Protein AF-A0A452HJY2-F1 (afdb_monomer)

Organism: NCBI:txid38772

Foldseek 3Di:
DDDDDDDDDDDDDDDDDDDDDDDDDDDDDDDPDPVVVVVVCVVVVVVVVCCVVVCVVVVVCVVVVDPPPPPPPDVPDPVVVVVVVLVVVVVPDPDPDDDPQRGDDDPPQWDDDGNDTHHFDPDDDDLVVVQVVQVVVVHGFADDDDPVSVVVVCVVCVVPNDGHGQWDADPVPRAIAGPVRHGDDPVD

Solvent-accessible surface area (backbone atoms only — not comparable to full-atom values): 12675 Å² total; per-residue (Å²): 137,79,88,80,84,84,91,82,86,89,84,89,83,88,84,85,86,89,87,87,86,85,87,86,90,84,90,84,83,82,80,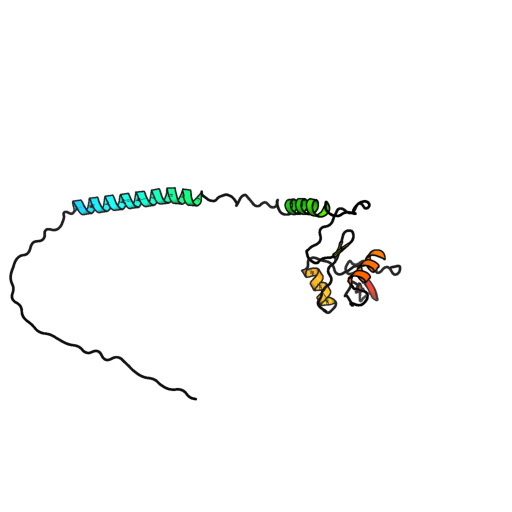81,61,78,64,60,56,52,52,49,51,48,51,53,48,51,48,52,50,50,52,50,54,50,45,47,54,51,44,50,50,63,72,68,63,74,85,78,86,75,65,82,81,49,103,69,51,68,68,59,52,50,51,54,51,43,56,61,64,52,74,72,56,92,75,90,77,90,68,95,66,72,83,72,84,55,62,90,91,36,48,73,55,88,92,45,64,45,76,79,78,91,69,93,68,56,68,73,56,48,46,50,51,25,49,76,67,78,45,75,53,52,73,80,86,46,55,69,56,46,53,51,51,39,58,79,38,67,77,69,59,90,73,85,60,24,70,45,67,46,84,90,73,75,41,61,26,31,77,87,70,46,70,66,71,88,85,101

Structure (mmCIF, N/CA/C/O backbone):
data_AF-A0A452HJY2-F1
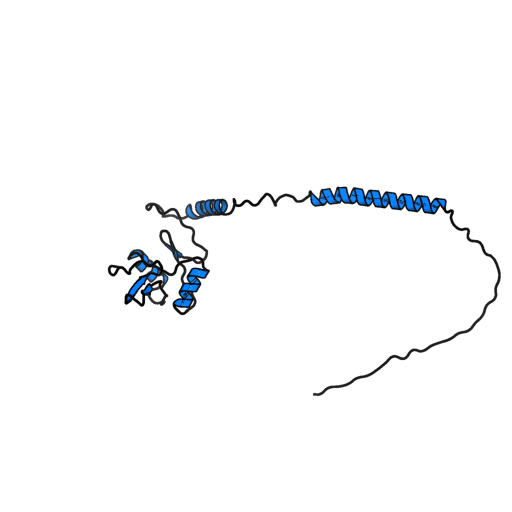#
_entry.id   AF-A0A452HJY2-F1
#
loop_
_atom_site.group_PDB
_atom_site.id
_atom_site.type_symbol
_atom_site.label_atom_id
_atom_site.label_alt_id
_atom_site.label_comp_id
_atom_site.label_asym_id
_atom_site.label_entity_id
_atom_site.label_seq_id
_atom_site.pdbx_PDB_ins_code
_atom_site.Cartn_x
_atom_site.Cartn_y
_atom_site.Cartn_z
_atom_site.occupancy
_atom_site.B_iso_or_equiv
_atom_site.auth_seq_id
_atom_site.auth_comp_id
_atom_site.auth_asym_id
_atom_site.auth_atom_id
_atom_site.pdbx_PDB_model_num
ATOM 1 N N . MET A 1 1 ? 57.611 -16.558 15.054 1.00 38.56 1 MET A N 1
ATOM 2 C CA . MET A 1 1 ? 57.981 -16.704 13.636 1.00 38.56 1 MET A CA 1
ATOM 3 C C . MET A 1 1 ? 57.602 -15.412 12.949 1.00 38.56 1 MET A C 1
ATOM 5 O O . MET A 1 1 ? 56.576 -15.343 12.288 1.00 38.56 1 MET A O 1
ATOM 9 N N . GLU A 1 2 ? 58.176 -14.295 13.386 1.00 44.00 2 GLU A N 1
ATOM 10 C CA . GLU A 1 2 ? 59.600 -13.900 13.293 1.00 44.00 2 GLU A CA 1
ATOM 11 C C . GLU A 1 2 ? 60.003 -13.599 11.843 1.00 44.00 2 GLU A C 1
ATOM 13 O O . GLU A 1 2 ? 60.050 -14.479 10.988 1.00 44.00 2 GLU A O 1
ATOM 18 N N . ASP A 1 3 ? 60.128 -12.292 11.638 1.00 52.88 3 ASP A N 1
ATOM 19 C CA . ASP A 1 3 ? 61.014 -11.514 10.780 1.00 52.88 3 ASP A CA 1
ATOM 20 C C . ASP A 1 3 ? 62.306 -12.193 10.301 1.00 52.88 3 ASP A C 1
ATOM 22 O O . ASP A 1 3 ? 62.985 -12.852 11.075 1.00 52.88 3 ASP A O 1
ATOM 26 N N . ASP A 1 4 ? 62.676 -11.921 9.042 1.00 57.28 4 ASP A N 1
ATOM 27 C CA . ASP A 1 4 ? 64.061 -11.976 8.561 1.00 57.28 4 ASP A CA 1
ATOM 28 C C . ASP A 1 4 ? 64.262 -10.979 7.390 1.00 57.28 4 ASP A C 1
ATOM 30 O O . ASP A 1 4 ? 63.663 -11.110 6.321 1.00 57.28 4 ASP A O 1
ATOM 34 N N . GLU A 1 5 ? 65.008 -9.903 7.686 1.00 55.84 5 GLU A N 1
ATOM 35 C CA . GLU A 1 5 ? 66.218 -9.396 6.996 1.00 55.84 5 GLU A CA 1
ATOM 36 C C . GLU A 1 5 ? 66.243 -9.480 5.442 1.00 55.84 5 GLU A C 1
ATOM 38 O O . GLU A 1 5 ? 66.081 -10.533 4.841 1.00 55.84 5 GLU A O 1
ATOM 43 N N . GLY A 1 6 ? 66.477 -8.422 4.659 1.00 41.53 6 GLY A N 1
ATOM 44 C CA . GLY A 1 6 ? 67.582 -7.470 4.775 1.00 41.53 6 GLY A CA 1
ATOM 45 C C . GLY A 1 6 ? 68.701 -7.788 3.755 1.00 41.53 6 GLY A C 1
ATOM 46 O O . GLY A 1 6 ? 69.150 -8.924 3.670 1.00 41.53 6 GLY A O 1
ATOM 47 N N . TYR A 1 7 ? 69.194 -6.746 3.058 1.00 46.97 7 TYR A N 1
ATOM 48 C CA . TYR A 1 7 ? 70.499 -6.640 2.346 1.00 46.97 7 TYR A CA 1
ATOM 49 C C . TYR A 1 7 ? 70.592 -7.239 0.911 1.00 46.97 7 TYR A C 1
ATOM 51 O O . TYR A 1 7 ? 69.980 -8.250 0.611 1.00 46.97 7 TYR A O 1
ATOM 59 N N . THR A 1 8 ? 71.319 -6.707 -0.092 1.00 56.16 8 THR A N 1
ATOM 60 C CA . THR A 1 8 ? 72.209 -5.530 -0.251 1.00 56.16 8 THR A CA 1
ATOM 61 C C . THR A 1 8 ? 72.519 -5.263 -1.741 1.00 56.16 8 THR A C 1
ATOM 63 O O . THR A 1 8 ? 72.779 -6.190 -2.497 1.00 56.16 8 THR A O 1
ATOM 66 N N . VAL A 1 9 ? 72.525 -3.974 -2.104 1.00 47.12 9 VAL A N 1
ATOM 67 C CA . VAL A 1 9 ? 73.508 -3.156 -2.866 1.00 47.12 9 VAL A CA 1
ATOM 68 C C . VAL A 1 9 ? 74.363 -3.744 -4.022 1.00 47.12 9 VAL A C 1
ATOM 70 O O . VAL A 1 9 ? 75.060 -4.745 -3.909 1.00 47.12 9 VAL A O 1
ATOM 73 N N . LEU A 1 10 ? 74.374 -2.951 -5.107 1.00 49.97 10 LEU A N 1
ATOM 74 C CA . LEU A 1 10 ? 75.124 -2.994 -6.374 1.00 49.97 10 LEU A CA 1
ATOM 75 C C . LEU A 1 10 ? 76.658 -3.094 -6.262 1.00 49.97 10 LEU A C 1
ATOM 77 O O . LEU A 1 10 ? 77.277 -2.434 -5.432 1.00 49.97 10 LEU A O 1
ATOM 81 N N . ASN A 1 11 ? 77.280 -3.764 -7.240 1.00 40.38 11 ASN A N 1
ATOM 82 C CA . ASN A 1 11 ? 78.697 -3.586 -7.574 1.00 40.38 11 ASN A CA 1
ATOM 83 C C . ASN A 1 11 ? 78.901 -3.454 -9.094 1.00 40.38 11 ASN A C 1
ATOM 85 O O . ASN A 1 11 ? 78.695 -4.395 -9.859 1.00 40.38 11 ASN A O 1
ATOM 89 N N . LEU A 1 12 ? 79.329 -2.261 -9.514 1.00 45.19 12 LEU A N 1
ATOM 90 C CA . LEU A 1 12 ? 79.803 -1.936 -10.858 1.00 45.19 12 LEU A CA 1
ATOM 91 C C . LEU A 1 12 ? 81.267 -2.373 -11.006 1.00 45.19 12 LEU A C 1
ATOM 93 O O . LEU A 1 12 ? 82.095 -2.067 -10.148 1.00 45.19 12 LEU A O 1
ATOM 97 N N . ARG A 1 13 ? 81.614 -3.011 -12.129 1.00 47.53 13 ARG A N 1
ATOM 98 C CA . ARG A 1 13 ? 83.008 -3.143 -12.580 1.00 47.53 13 ARG A CA 1
ATOM 99 C C . ARG A 1 13 ? 83.258 -2.221 -13.776 1.00 47.53 13 ARG A C 1
ATOM 101 O O . ARG A 1 13 ? 82.560 -2.350 -14.779 1.00 47.53 13 ARG A O 1
ATOM 108 N N . PRO A 1 14 ? 84.257 -1.327 -13.707 1.00 46.44 14 PRO A N 1
ATOM 109 C CA . PRO A 1 14 ? 84.747 -0.585 -14.857 1.00 46.44 14 PRO A CA 1
ATOM 110 C C . PRO A 1 14 ? 85.834 -1.392 -15.582 1.00 46.44 14 PRO A C 1
ATOM 112 O O . PRO A 1 14 ? 86.659 -2.054 -14.951 1.00 46.44 14 PRO A O 1
ATOM 115 N N . THR A 1 15 ? 85.905 -1.302 -16.910 1.00 38.56 15 THR A N 1
ATOM 116 C CA . THR A 1 15 ? 87.120 -1.690 -17.646 1.00 38.56 15 THR A CA 1
ATOM 117 C C . THR A 1 15 ? 87.401 -0.686 -18.762 1.00 38.56 15 THR A C 1
ATOM 119 O O . THR A 1 15 ? 86.702 -0.604 -19.765 1.00 38.56 15 THR A O 1
ATOM 122 N N . LYS A 1 16 ? 88.439 0.111 -18.507 1.00 39.19 16 LYS A N 1
ATOM 123 C CA . LYS A 1 16 ? 89.250 0.940 -19.414 1.00 39.19 16 LYS A CA 1
ATOM 124 C C . LYS A 1 16 ? 90.306 -0.032 -19.983 1.00 39.19 16 LYS A C 1
ATOM 126 O O . LYS A 1 16 ? 90.823 -0.814 -19.197 1.00 39.19 16 LYS A O 1
ATOM 131 N N . GLY A 1 17 ? 90.646 -0.159 -21.262 1.00 38.38 17 GLY A N 1
ATOM 132 C CA . GLY A 1 17 ? 90.888 0.799 -22.339 1.00 38.38 17 GLY A CA 1
ATOM 133 C C . GLY A 1 17 ? 92.263 0.461 -22.965 1.00 38.38 17 GLY A C 1
ATOM 134 O O . GLY A 1 17 ? 93.112 -0.077 -22.256 1.00 38.38 17 GLY A O 1
ATOM 135 N N . ASN A 1 18 ? 92.455 0.826 -24.246 1.00 32.03 18 ASN A N 1
ATOM 136 C CA . ASN A 1 18 ? 93.698 0.919 -25.059 1.00 32.03 18 ASN A CA 1
ATOM 137 C C . ASN A 1 18 ? 93.873 -0.174 -26.138 1.00 32.03 18 ASN A C 1
ATOM 139 O O . ASN A 1 18 ? 93.658 -1.342 -25.856 1.00 32.03 18 ASN A O 1
ATOM 143 N N . SER A 1 19 ? 94.375 0.080 -27.355 1.00 41.41 19 SER A N 1
ATOM 144 C CA . SER A 1 19 ? 94.626 1.279 -28.188 1.00 41.41 19 SER A CA 1
ATOM 145 C C . SER A 1 19 ? 95.243 0.772 -29.510 1.00 41.41 19 SER A C 1
ATOM 147 O O . SER A 1 19 ? 96.076 -0.127 -29.429 1.00 41.41 19 SER A O 1
ATOM 149 N N . ALA A 1 20 ? 94.896 1.338 -30.676 1.00 32.47 20 ALA A N 1
ATOM 150 C CA . ALA A 1 20 ? 95.798 1.520 -31.835 1.00 32.47 20 ALA A CA 1
ATOM 151 C C . ALA A 1 20 ? 95.074 2.220 -33.010 1.00 32.47 20 ALA A C 1
ATOM 153 O O . ALA A 1 20 ? 94.083 1.704 -33.520 1.00 32.47 20 ALA A O 1
ATOM 154 N N . SER A 1 21 ? 95.607 3.363 -33.460 1.00 39.19 21 SER A N 1
ATOM 155 C CA . SER A 1 21 ? 95.274 4.049 -34.730 1.00 39.19 21 SER A CA 1
ATOM 156 C C . SER A 1 21 ? 96.417 3.867 -35.744 1.00 39.19 21 SER A C 1
ATOM 158 O O . SER A 1 21 ? 97.531 3.540 -35.322 1.00 39.19 21 SER A O 1
ATOM 160 N N . PRO A 1 22 ? 96.191 4.106 -37.056 1.00 39.81 22 PRO A N 1
ATOM 161 C CA . PRO A 1 22 ? 96.574 5.405 -37.650 1.00 39.81 22 PRO A CA 1
ATOM 162 C C . PRO A 1 22 ? 95.647 5.939 -38.787 1.00 39.81 22 PRO A C 1
ATOM 164 O O . PRO A 1 22 ? 95.026 5.173 -39.513 1.00 39.81 22 PRO A O 1
ATOM 167 N N . SER A 1 23 ? 95.586 7.275 -38.929 1.00 38.69 23 SER A N 1
ATOM 168 C CA . SER A 1 23 ? 94.971 8.106 -40.011 1.00 38.69 23 SER A CA 1
ATOM 169 C C . SER A 1 23 ? 95.789 8.061 -41.340 1.00 38.69 23 SER A C 1
ATOM 171 O O . SER A 1 23 ? 96.895 7.523 -41.253 1.00 38.69 23 SER A O 1
ATOM 173 N N . PRO A 1 24 ? 95.397 8.647 -42.521 1.00 44.69 24 PRO A N 1
ATOM 174 C CA . PRO A 1 24 ? 94.480 9.792 -42.750 1.00 44.69 24 PRO A CA 1
ATOM 175 C C . PRO A 1 24 ? 93.603 9.838 -44.048 1.00 44.69 24 PRO A C 1
ATOM 177 O O . PRO A 1 24 ? 93.784 9.071 -44.983 1.00 44.69 24 PRO A O 1
ATOM 180 N N . ASP A 1 25 ? 92.745 10.873 -44.081 1.00 27.19 25 ASP A N 1
ATOM 181 C CA . ASP A 1 25 ? 92.292 11.694 -45.232 1.00 27.19 25 ASP A CA 1
ATOM 182 C C . ASP A 1 25 ? 91.031 11.320 -46.055 1.00 27.19 25 ASP A C 1
ATOM 184 O O . ASP A 1 25 ? 90.828 10.176 -46.449 1.00 27.19 25 ASP A O 1
ATOM 188 N N . GLY A 1 26 ? 90.207 12.345 -46.352 1.00 28.92 26 GLY A N 1
ATOM 189 C CA . GLY A 1 26 ? 89.143 12.303 -47.373 1.00 28.92 26 GLY A CA 1
ATOM 190 C C . GLY A 1 26 ? 87.710 12.661 -46.939 1.00 28.92 26 GLY A C 1
ATOM 191 O O . GLY A 1 26 ? 86.836 11.802 -46.898 1.00 28.92 26 GLY A O 1
ATOM 192 N N . SER A 1 27 ? 87.431 13.941 -46.683 1.00 33.69 27 SER A N 1
ATOM 193 C CA . SER A 1 27 ? 86.068 14.495 -46.583 1.00 33.69 27 SER A CA 1
ATOM 194 C C . SER A 1 27 ? 85.420 14.668 -47.965 1.00 33.69 27 SER A C 1
ATOM 196 O O . SER A 1 27 ? 86.042 15.301 -48.812 1.00 33.69 27 SER A O 1
ATOM 198 N N . GLN A 1 28 ? 84.163 14.231 -48.155 1.00 31.98 28 GLN A N 1
ATOM 199 C CA . GLN A 1 28 ? 83.060 14.988 -48.798 1.00 31.98 28 GLN A CA 1
ATOM 200 C C . GLN A 1 28 ? 81.818 14.097 -49.028 1.00 31.98 28 GLN A C 1
ATOM 202 O O . GLN A 1 28 ? 81.737 13.385 -50.023 1.00 31.98 28 GLN A O 1
ATOM 207 N N . GLU A 1 29 ? 80.798 14.216 -48.170 1.00 37.97 29 GLU A N 1
ATOM 208 C CA . GLU A 1 29 ? 79.407 13.990 -48.588 1.00 37.97 29 GLU A CA 1
ATOM 209 C C . GLU A 1 29 ? 78.690 15.346 -48.636 1.00 37.97 29 GLU A C 1
ATOM 211 O O . GLU A 1 29 ? 78.711 16.132 -47.687 1.00 37.97 29 GLU A O 1
ATOM 216 N N . VAL A 1 30 ? 78.134 15.653 -49.806 1.00 48.00 30 VAL A N 1
ATOM 217 C CA . VAL A 1 30 ? 77.495 16.924 -50.163 1.00 48.00 30 VAL A CA 1
ATOM 218 C C . VAL A 1 30 ? 76.138 17.049 -49.448 1.00 48.00 30 VAL A C 1
ATOM 220 O O . VAL A 1 30 ? 75.362 16.095 -49.469 1.00 48.00 30 VAL A O 1
ATOM 223 N N . PRO A 1 31 ? 75.780 18.209 -48.862 1.00 53.38 31 PRO A N 1
ATOM 224 C CA . PRO A 1 31 ? 74.460 18.394 -48.265 1.00 53.38 31 PRO A CA 1
ATOM 225 C C . PRO A 1 31 ? 73.371 18.448 -49.356 1.00 53.38 31 PRO A C 1
ATOM 227 O O . PRO A 1 31 ? 73.559 19.123 -50.374 1.00 53.38 31 PRO A O 1
ATOM 230 N N . PRO A 1 32 ? 72.203 17.799 -49.176 1.00 47.66 32 PRO A N 1
ATOM 231 C CA . PRO A 1 32 ? 71.114 17.915 -50.135 1.00 47.66 32 PRO A CA 1
ATOM 232 C C . PRO A 1 32 ? 70.550 19.342 -50.143 1.00 47.66 32 PRO A C 1
ATOM 234 O O . PRO A 1 32 ? 70.458 20.021 -49.121 1.00 47.66 32 PRO A O 1
ATOM 237 N N . SER A 1 33 ? 70.172 19.805 -51.334 1.00 52.62 33 SER A N 1
ATOM 238 C CA . SER A 1 33 ? 69.773 21.193 -51.576 1.00 52.62 33 SER A CA 1
ATOM 239 C C . SER A 1 33 ? 68.577 21.657 -50.710 1.00 52.62 33 SER A C 1
ATOM 241 O O . SER A 1 33 ? 67.607 20.911 -50.530 1.00 52.62 33 SER A O 1
ATOM 243 N N . PRO A 1 34 ? 68.549 22.931 -50.260 1.00 56.84 34 PRO A N 1
ATOM 244 C CA . PRO A 1 34 ? 67.470 23.487 -49.429 1.00 56.84 34 PRO A CA 1
ATOM 245 C C . PRO A 1 34 ? 66.111 23.579 -50.146 1.00 56.84 34 PRO A C 1
ATOM 247 O O . PRO A 1 34 ? 65.093 23.888 -49.530 1.00 56.84 34 PRO A O 1
ATOM 250 N N . ARG A 1 35 ? 66.068 23.309 -51.457 1.00 57.19 35 ARG A N 1
ATOM 251 C CA . ARG A 1 35 ? 64.840 23.296 -52.262 1.00 57.19 35 ARG A CA 1
ATOM 252 C C . ARG A 1 35 ? 64.078 21.976 -52.145 1.00 57.19 35 ARG A C 1
ATOM 254 O O . ARG A 1 35 ? 62.852 22.011 -52.092 1.00 57.19 35 ARG A O 1
ATOM 261 N N . CYS A 1 36 ? 64.771 20.845 -52.008 1.00 52.06 36 CYS A N 1
ATOM 262 C CA . CYS A 1 36 ? 64.119 19.541 -51.848 1.00 52.06 36 CYS A CA 1
ATOM 263 C C . CYS A 1 36 ? 63.429 19.410 -50.484 1.00 52.06 36 CYS A C 1
ATOM 265 O O . CYS A 1 36 ? 62.312 18.909 -50.411 1.00 52.06 36 CYS A O 1
ATOM 267 N N . TYR A 1 37 ? 64.034 19.955 -49.423 1.00 49.91 37 TYR A N 1
ATOM 268 C CA . TYR A 1 37 ? 63.436 19.963 -48.084 1.00 49.91 37 TYR A CA 1
ATOM 269 C C . TYR A 1 37 ? 62.169 20.830 -48.004 1.00 49.91 37 TYR A C 1
ATOM 271 O O . TYR A 1 37 ? 61.201 20.447 -47.358 1.00 49.91 37 TYR A O 1
ATOM 279 N N . ARG A 1 38 ? 62.119 21.969 -48.714 1.00 55.12 38 ARG A N 1
ATOM 280 C CA . ARG A 1 38 ? 60.931 22.844 -48.741 1.00 55.12 38 ARG A CA 1
ATOM 281 C C . ARG A 1 38 ? 59.765 22.255 -49.535 1.00 55.12 38 ARG A C 1
ATOM 283 O O . ARG A 1 38 ? 58.621 22.433 -49.129 1.00 55.12 38 ARG A O 1
ATOM 290 N N . ILE A 1 39 ? 60.045 21.546 -50.632 1.00 56.59 39 ILE A N 1
ATOM 291 C CA . ILE A 1 39 ? 59.017 20.828 -51.404 1.00 56.59 39 ILE A CA 1
ATOM 292 C C . ILE A 1 39 ? 58.527 19.608 -50.614 1.00 56.59 39 ILE A C 1
ATOM 294 O O . ILE A 1 39 ? 57.325 19.372 -50.566 1.00 56.59 39 ILE A O 1
ATOM 298 N N . ALA A 1 40 ? 59.422 18.896 -49.920 1.00 56.97 40 ALA A N 1
ATOM 299 C CA . ALA A 1 40 ? 59.052 17.793 -49.034 1.00 56.97 40 ALA A CA 1
ATOM 300 C C . ALA A 1 40 ? 58.198 18.263 -47.840 1.00 56.97 40 ALA A C 1
ATOM 302 O O . ALA A 1 40 ? 57.182 17.640 -47.551 1.00 56.97 40 ALA A O 1
ATOM 303 N N . LEU A 1 41 ? 58.529 19.395 -47.201 1.00 58.94 41 LEU A N 1
ATOM 304 C CA . LEU A 1 41 ? 57.696 19.989 -46.142 1.00 58.94 41 LEU A CA 1
ATOM 305 C C . LEU A 1 41 ? 56.323 20.433 -46.663 1.00 58.94 41 LEU A C 1
ATOM 307 O O . LEU A 1 41 ? 55.322 20.262 -45.974 1.00 58.94 41 LEU A O 1
ATOM 311 N N . GLY A 1 42 ? 56.272 20.999 -47.872 1.00 64.31 42 GLY A N 1
ATOM 312 C CA . GLY A 1 42 ? 55.025 21.420 -48.511 1.00 64.31 42 GLY A CA 1
ATOM 313 C C . GLY A 1 42 ? 54.143 20.241 -48.918 1.00 64.31 42 GLY A C 1
ATOM 314 O O . GLY A 1 42 ? 52.939 20.282 -48.697 1.00 64.31 42 GLY A O 1
ATOM 315 N N . ALA A 1 43 ? 54.736 19.170 -49.448 1.00 66.50 43 ALA A N 1
ATOM 316 C CA . ALA A 1 43 ? 54.027 17.953 -49.828 1.00 66.50 43 ALA A CA 1
ATOM 317 C C . ALA A 1 43 ? 53.514 17.191 -48.600 1.00 66.50 43 ALA A C 1
ATOM 319 O O . ALA A 1 43 ? 52.361 16.780 -48.594 1.00 66.50 43 ALA A O 1
ATOM 320 N N . LEU A 1 44 ? 54.319 17.072 -47.537 1.00 70.00 44 LEU A N 1
ATOM 321 C CA . LEU A 1 44 ? 53.893 16.473 -46.267 1.00 70.00 44 LEU A CA 1
ATOM 322 C C . LEU A 1 44 ? 52.844 17.336 -45.557 1.00 70.00 44 LEU A C 1
ATOM 324 O O . LEU A 1 44 ? 51.876 16.803 -45.028 1.00 70.00 44 LEU A O 1
ATOM 328 N N . GLY A 1 45 ? 52.983 18.664 -45.594 1.00 72.31 45 GLY A N 1
ATOM 329 C CA . GLY A 1 45 ? 51.989 19.595 -45.060 1.00 72.31 45 GLY A CA 1
ATOM 330 C C . GLY A 1 45 ? 50.663 19.537 -45.820 1.00 72.31 45 GLY A C 1
ATOM 331 O O . GLY A 1 45 ? 49.610 19.428 -45.201 1.00 72.31 45 GLY A O 1
ATOM 332 N N . ALA A 1 46 ? 50.703 19.532 -47.154 1.00 76.12 46 ALA A N 1
ATOM 333 C CA . ALA A 1 46 ? 49.520 19.376 -47.997 1.00 76.12 46 ALA A CA 1
ATOM 334 C C . ALA A 1 46 ? 48.873 17.996 -47.818 1.00 76.12 46 ALA A C 1
ATOM 336 O O . ALA A 1 46 ? 47.653 17.907 -47.748 1.00 76.12 46 ALA A O 1
ATOM 337 N N . TRP A 1 47 ? 49.668 16.933 -47.661 1.00 77.31 47 TRP A N 1
ATOM 338 C CA . TRP A 1 47 ? 49.169 15.588 -47.373 1.00 77.31 47 TRP A CA 1
ATOM 339 C C . TRP A 1 47 ? 48.521 15.511 -45.988 1.00 77.31 47 TRP A C 1
ATOM 341 O O . TRP A 1 47 ? 47.432 14.961 -45.858 1.00 77.31 47 TRP A O 1
ATOM 351 N N . CYS A 1 48 ? 49.118 16.127 -44.964 1.00 74.50 48 CYS A N 1
ATOM 352 C CA . CYS A 1 48 ? 48.506 16.256 -43.641 1.00 74.50 48 CYS A CA 1
ATOM 353 C C . CYS A 1 48 ? 47.201 17.057 -43.695 1.00 74.50 48 CYS A C 1
ATOM 355 O O . CYS A 1 48 ? 46.241 16.659 -43.051 1.00 74.50 48 CYS A O 1
ATOM 357 N N . ILE A 1 49 ? 47.126 18.132 -44.487 1.00 78.19 49 ILE A N 1
ATOM 358 C CA . ILE A 1 49 ? 45.896 18.922 -44.664 1.00 78.19 49 ILE A CA 1
ATOM 359 C C . ILE A 1 49 ? 44.823 18.123 -45.423 1.00 78.19 49 ILE A C 1
ATOM 361 O O . ILE A 1 49 ? 43.653 18.172 -45.063 1.00 78.19 49 ILE A O 1
ATOM 365 N N . ILE A 1 50 ? 45.194 17.341 -46.438 1.00 79.44 50 ILE A N 1
ATOM 366 C CA . ILE A 1 50 ? 44.258 16.467 -47.163 1.00 79.44 50 ILE A CA 1
ATOM 367 C C . ILE A 1 50 ? 43.766 15.329 -46.257 1.00 79.44 50 ILE A C 1
ATOM 369 O O . ILE A 1 50 ? 42.581 15.006 -46.283 1.00 79.44 50 ILE A O 1
ATOM 373 N N . LEU A 1 51 ? 44.634 14.756 -45.417 1.00 76.56 51 LEU A N 1
ATOM 374 C CA . LEU A 1 51 ? 44.255 13.732 -44.440 1.00 76.56 51 LEU A CA 1
ATOM 375 C C . LEU A 1 51 ? 43.396 14.297 -43.304 1.00 76.56 51 LEU A C 1
ATOM 377 O O . LEU A 1 51 ? 42.478 13.613 -42.862 1.00 76.56 51 LEU A O 1
ATOM 381 N N . THR A 1 52 ? 43.638 15.529 -42.847 1.00 79.25 52 THR A N 1
ATOM 382 C CA . THR A 1 52 ? 42.782 16.163 -41.834 1.00 79.25 52 THR A CA 1
ATOM 383 C C . THR A 1 52 ? 41.443 16.585 -42.423 1.00 79.25 52 THR A C 1
ATOM 385 O O . THR A 1 52 ? 40.423 16.315 -41.806 1.00 79.25 52 THR A O 1
ATOM 388 N N . LEU A 1 53 ? 41.390 17.155 -43.630 1.00 77.31 53 LEU A N 1
ATOM 389 C CA . LEU A 1 53 ? 40.126 17.520 -44.285 1.00 77.31 53 LEU A CA 1
ATOM 390 C C . LEU A 1 53 ? 39.324 16.287 -44.731 1.00 77.31 53 LEU A C 1
ATOM 392 O O . LEU A 1 53 ? 38.111 16.241 -44.537 1.00 77.31 53 LEU A O 1
ATOM 396 N N . GLY A 1 54 ? 39.991 15.255 -45.253 1.00 74.69 54 GLY A N 1
ATOM 397 C CA . GLY A 1 54 ? 39.381 13.961 -45.567 1.00 74.69 54 GLY A CA 1
ATOM 398 C C . GLY A 1 54 ? 38.942 13.203 -44.313 1.00 74.69 54 GLY A C 1
ATOM 399 O O . GLY A 1 54 ? 37.880 12.592 -44.312 1.00 74.69 54 GLY A O 1
ATOM 400 N N . GLY A 1 55 ? 39.699 13.307 -43.219 1.00 68.00 55 GLY A N 1
ATOM 401 C CA . GLY A 1 55 ? 39.343 12.781 -41.901 1.00 68.00 55 GLY A CA 1
ATOM 402 C C . GLY A 1 55 ? 38.224 13.563 -41.211 1.00 68.00 55 GLY A C 1
ATOM 403 O O . GLY A 1 55 ? 37.477 12.976 -40.445 1.00 68.00 55 GLY A O 1
ATOM 404 N N . ILE A 1 56 ? 38.043 14.851 -41.515 1.00 69.75 56 ILE A N 1
ATOM 405 C CA . ILE A 1 56 ? 36.878 15.636 -41.086 1.00 69.75 56 ILE A CA 1
ATOM 406 C C . ILE A 1 56 ? 35.657 15.274 -41.940 1.00 69.75 56 ILE A C 1
ATOM 408 O O . ILE A 1 56 ? 34.568 15.184 -41.392 1.00 69.75 56 ILE A O 1
ATOM 412 N N . ALA A 1 57 ? 35.803 14.980 -43.236 1.00 66.06 57 ALA A N 1
ATOM 413 C CA . ALA A 1 57 ? 34.705 14.472 -44.068 1.00 66.06 57 ALA A CA 1
ATOM 414 C C . ALA A 1 57 ? 34.286 13.041 -43.672 1.00 66.06 57 ALA A C 1
ATOM 416 O O . ALA A 1 57 ? 33.103 12.763 -43.521 1.00 66.06 57 ALA A O 1
ATOM 417 N N . LEU A 1 58 ? 35.249 12.149 -43.424 1.00 61.28 58 LEU A N 1
ATOM 418 C CA . LEU A 1 58 ? 34.997 10.793 -42.925 1.00 61.28 58 LEU A CA 1
ATOM 419 C C . LEU A 1 58 ? 34.572 10.798 -41.456 1.00 61.28 58 LEU A C 1
ATOM 421 O O . LEU A 1 58 ? 33.734 10.002 -41.068 1.00 61.28 58 LEU A O 1
ATOM 425 N N . GLY A 1 59 ? 35.099 11.716 -40.651 1.00 60.69 59 GLY A N 1
ATOM 426 C CA . GLY A 1 59 ? 34.702 11.938 -39.265 1.00 60.69 59 GLY A CA 1
ATOM 427 C C . GLY A 1 59 ? 33.286 12.485 -39.178 1.00 60.69 59 GLY A C 1
ATOM 428 O O . GLY A 1 59 ? 32.502 11.978 -38.397 1.00 60.69 59 GLY A O 1
ATOM 429 N N . THR A 1 60 ? 32.898 13.434 -40.028 1.00 60.75 60 THR A N 1
ATOM 430 C CA . THR A 1 60 ? 31.504 13.905 -40.110 1.00 60.75 60 THR A CA 1
ATOM 431 C C . THR A 1 60 ? 30.571 12.857 -40.717 1.00 60.75 60 THR A C 1
ATOM 433 O O . THR A 1 60 ? 29.436 12.768 -40.272 1.00 60.75 60 THR A O 1
ATOM 436 N N . TRP A 1 61 ? 31.044 11.979 -41.609 1.00 54.38 61 TRP A N 1
ATOM 437 C CA . TRP A 1 61 ? 30.292 10.784 -42.033 1.00 54.38 61 TRP A CA 1
ATOM 438 C C . TRP A 1 61 ? 30.199 9.700 -40.945 1.00 54.38 61 TRP A C 1
ATOM 440 O O . TRP A 1 61 ? 29.198 8.997 -40.870 1.00 54.38 61 TRP A O 1
ATOM 450 N N . VAL A 1 62 ? 31.197 9.585 -40.065 1.00 57.69 62 VAL A N 1
ATOM 451 C CA . VAL A 1 62 ? 31.182 8.682 -38.899 1.00 57.69 62 VAL A CA 1
ATOM 452 C C . VAL A 1 62 ? 30.395 9.284 -37.726 1.00 57.69 62 VAL A C 1
ATOM 454 O O . VAL A 1 62 ? 29.844 8.540 -36.922 1.00 57.69 62 VAL A O 1
ATOM 457 N N . PHE A 1 63 ? 30.247 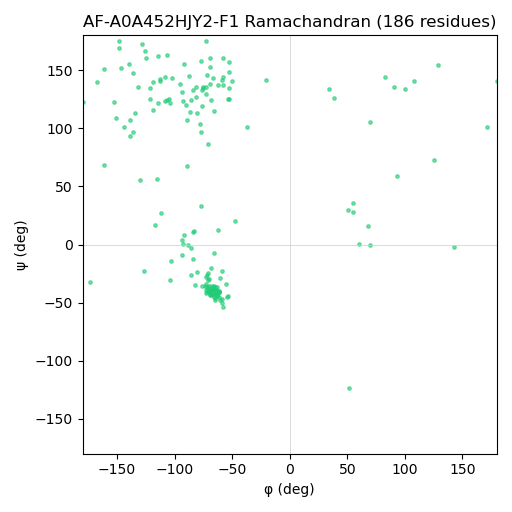10.609 -37.659 1.00 56.03 63 PHE A N 1
ATOM 458 C CA . PHE A 1 63 ? 29.407 11.302 -36.678 1.00 56.03 63 PHE A CA 1
ATOM 459 C C . PHE A 1 63 ? 27.978 11.594 -37.176 1.00 56.03 63 PHE A C 1
ATOM 461 O O . PHE A 1 63 ? 27.133 11.934 -36.361 1.00 56.03 63 PHE A O 1
ATOM 468 N N . GLN A 1 64 ? 27.670 11.385 -38.461 1.00 55.81 64 GLN A N 1
ATOM 469 C CA . GLN A 1 64 ? 26.302 11.327 -39.014 1.00 55.81 64 GLN A CA 1
ATOM 470 C C . GLN A 1 64 ? 25.935 9.907 -39.486 1.00 55.81 64 GLN A C 1
ATOM 472 O O . GLN A 1 64 ? 25.138 9.724 -40.403 1.00 55.81 64 GLN A O 1
ATOM 477 N N . GLY A 1 65 ? 26.548 8.892 -38.872 1.00 52.53 65 GLY A N 1
ATOM 478 C CA . GLY A 1 65 ? 26.401 7.481 -39.234 1.00 52.53 65 GLY A CA 1
ATOM 479 C C . GLY A 1 65 ? 25.784 6.597 -38.149 1.00 52.53 65 GLY A C 1
ATOM 480 O O . GLY A 1 65 ? 25.934 5.383 -38.232 1.00 52.53 65 GLY A O 1
ATOM 481 N N . HIS A 1 66 ? 25.134 7.177 -37.132 1.00 48.66 66 HIS A N 1
ATOM 482 C CA . HIS A 1 66 ? 24.210 6.474 -36.230 1.00 48.66 66 HIS A CA 1
ATOM 483 C C . HIS A 1 66 ? 23.304 7.482 -35.499 1.00 48.66 66 HIS A C 1
ATOM 485 O O . HIS A 1 66 ? 23.408 7.682 -34.288 1.00 48.66 66 HIS A O 1
ATOM 491 N N . GLU A 1 67 ? 22.405 8.125 -36.241 1.00 49.41 67 GLU A N 1
ATOM 492 C CA . GLU A 1 67 ? 21.300 8.897 -35.661 1.00 49.41 67 GLU A CA 1
ATOM 493 C C . GLU A 1 67 ? 19.956 8.256 -36.027 1.00 49.41 67 GLU A C 1
ATOM 495 O O . GLU A 1 67 ? 19.073 8.875 -36.590 1.00 49.41 67 GLU A O 1
ATOM 500 N N . ASP A 1 68 ? 19.841 6.977 -35.668 1.00 46.53 68 ASP A N 1
ATOM 501 C CA . ASP A 1 68 ? 18.609 6.237 -35.386 1.00 46.53 68 ASP A CA 1
ATOM 502 C C . ASP A 1 68 ? 19.011 5.290 -34.229 1.00 46.53 68 ASP A C 1
ATOM 504 O O . ASP A 1 68 ? 19.769 4.354 -34.440 1.00 46.53 68 ASP A O 1
ATOM 508 N N . CYS A 1 69 ? 18.734 5.489 -32.939 1.00 49.81 69 CYS A N 1
ATOM 509 C CA . CYS A 1 69 ? 17.584 6.086 -32.282 1.00 49.81 69 CYS A CA 1
ATOM 510 C C . CYS A 1 69 ? 18.016 7.038 -31.148 1.00 49.81 69 CYS A C 1
ATOM 512 O O . CYS A 1 69 ? 18.190 6.612 -30.009 1.00 49.81 69 CYS A O 1
ATOM 514 N N . VAL A 1 70 ? 18.088 8.338 -31.418 1.00 47.66 70 VAL A N 1
ATOM 515 C CA . VAL A 1 70 ? 17.637 9.351 -30.447 1.00 47.66 70 VAL A CA 1
ATOM 516 C C . VAL A 1 70 ? 16.721 10.302 -31.210 1.00 47.66 70 VAL A C 1
ATOM 518 O O . VAL A 1 70 ? 16.894 11.514 -31.248 1.00 47.66 70 VAL A O 1
ATOM 521 N N . GLY A 1 71 ? 15.690 9.724 -31.834 1.00 38.25 71 GLY A N 1
ATOM 522 C CA . GLY A 1 71 ? 14.444 10.462 -31.952 1.00 38.25 71 GLY A CA 1
ATOM 523 C C . GLY A 1 71 ? 14.081 10.901 -30.543 1.00 38.25 71 GLY A C 1
ATOM 524 O O . GLY A 1 71 ? 14.240 10.107 -29.612 1.00 38.25 71 GLY A O 1
ATOM 525 N N . ALA A 1 72 ? 13.685 12.163 -30.387 1.00 44.78 72 ALA A N 1
ATOM 526 C CA . ALA A 1 72 ? 13.130 12.687 -29.154 1.00 44.78 72 ALA A CA 1
ATOM 527 C C . ALA A 1 72 ? 12.251 11.605 -28.516 1.00 44.78 72 ALA A C 1
ATOM 529 O O . ALA A 1 72 ? 11.141 11.338 -28.980 1.00 44.78 72 ALA A O 1
ATOM 530 N N . ALA A 1 73 ? 12.790 10.929 -27.497 1.00 46.84 73 ALA A N 1
ATOM 531 C CA . ALA A 1 73 ? 12.038 10.014 -26.672 1.00 46.84 73 ALA A CA 1
ATOM 532 C C . ALA A 1 73 ? 11.149 10.942 -25.870 1.00 46.84 73 ALA A C 1
ATOM 534 O O . ALA A 1 73 ? 11.533 11.486 -24.833 1.00 46.84 73 ALA A O 1
ATOM 535 N N . GLY A 1 74 ? 10.014 11.253 -26.483 1.00 44.88 74 GLY A N 1
ATOM 536 C CA . GLY A 1 74 ? 9.040 12.133 -25.918 1.00 44.88 74 GLY A CA 1
ATOM 537 C C . GLY A 1 74 ? 8.688 11.651 -24.522 1.00 44.88 74 GLY A C 1
ATOM 538 O O . GLY A 1 74 ? 8.675 10.463 -24.195 1.00 44.88 74 GLY A O 1
ATOM 539 N N . ASN A 1 75 ? 8.205 12.608 -23.765 1.00 57.00 75 ASN A N 1
ATOM 540 C CA . ASN A 1 75 ? 7.092 12.458 -22.837 1.00 57.00 75 ASN A CA 1
ATOM 541 C C . ASN A 1 75 ? 5.835 11.739 -23.420 1.00 57.00 75 ASN A C 1
ATOM 543 O O . ASN A 1 75 ? 4.753 11.855 -22.856 1.00 57.00 75 ASN A O 1
ATOM 547 N N . ALA A 1 76 ? 5.963 10.968 -24.504 1.00 63.34 76 ALA A N 1
ATOM 548 C CA . ALA A 1 76 ? 4.958 10.142 -25.149 1.00 63.34 76 ALA A CA 1
ATOM 549 C C . ALA A 1 76 ? 5.616 8.804 -25.549 1.00 63.34 76 ALA A C 1
ATOM 551 O O . ALA A 1 76 ? 6.244 8.714 -26.596 1.00 63.34 76 ALA A O 1
ATOM 552 N N . SER A 1 77 ? 5.532 7.782 -24.687 1.00 68.94 77 SER A N 1
ATOM 553 C CA . SER A 1 77 ? 5.833 6.374 -25.042 1.00 68.94 77 SER A CA 1
ATOM 554 C C . SER A 1 77 ? 5.512 5.394 -23.905 1.00 68.94 77 SER A C 1
ATOM 556 O O . SER A 1 77 ? 5.045 4.289 -24.157 1.00 68.94 77 SER A O 1
ATOM 558 N N . LEU A 1 78 ? 5.647 5.795 -22.635 1.00 74.62 78 LEU A N 1
ATOM 559 C CA . LEU A 1 78 ? 5.305 4.892 -21.527 1.00 74.62 78 LEU A CA 1
ATOM 560 C C . LEU A 1 78 ? 3.792 4.641 -21.432 1.00 74.62 78 LEU A C 1
ATOM 562 O O . LEU A 1 78 ? 3.370 3.506 -21.250 1.00 74.62 78 LEU A O 1
ATOM 566 N N . GLY A 1 79 ? 2.975 5.688 -21.579 1.00 76.25 79 GLY A N 1
ATOM 567 C CA . GLY A 1 79 ? 1.514 5.567 -21.522 1.00 76.25 79 GLY A CA 1
ATOM 568 C C . GLY A 1 79 ? 0.944 4.687 -22.636 1.00 76.25 79 GLY A C 1
ATOM 569 O O . GLY A 1 79 ? 0.092 3.846 -22.364 1.00 76.25 79 GLY A O 1
ATOM 570 N N . GLU A 1 80 ? 1.473 4.832 -23.853 1.00 82.56 80 GLU A N 1
ATOM 571 C CA . GLU A 1 80 ? 1.044 4.068 -25.030 1.00 82.56 80 GLU A CA 1
ATOM 572 C C . GLU A 1 80 ? 1.516 2.610 -24.974 1.00 82.56 80 GLU A C 1
ATOM 574 O O . GLU A 1 80 ? 0.776 1.675 -25.266 1.00 82.56 80 GLU A O 1
ATOM 579 N N . LEU A 1 81 ? 2.741 2.369 -24.504 1.00 83.06 81 LEU A N 1
ATOM 580 C CA . LEU A 1 81 ? 3.207 1.002 -24.293 1.00 83.06 81 LEU A CA 1
ATOM 581 C C . LEU A 1 81 ? 2.392 0.306 -23.192 1.00 83.06 81 LEU A C 1
ATOM 583 O O . LEU A 1 81 ? 2.018 -0.858 -23.333 1.00 83.06 81 LEU A O 1
ATOM 587 N N . VAL A 1 82 ? 2.074 1.018 -22.107 1.00 81.62 82 VAL A N 1
ATOM 588 C CA . VAL A 1 82 ? 1.239 0.493 -21.018 1.00 81.62 82 VAL A CA 1
ATOM 589 C C . VAL A 1 82 ? -0.192 0.226 -21.492 1.00 81.62 82 VAL A C 1
ATOM 591 O O . VAL A 1 82 ? -0.771 -0.779 -21.076 1.00 81.62 82 VAL A O 1
ATOM 594 N N . SER A 1 83 ? -0.772 1.066 -22.357 1.00 78.25 83 SER A N 1
ATOM 595 C CA . SER A 1 83 ? -2.113 0.836 -22.915 1.00 78.25 83 SER A CA 1
ATOM 596 C C . SER A 1 83 ? -2.136 -0.407 -23.812 1.00 78.25 83 SER A C 1
ATOM 598 O O . SER A 1 83 ? -2.989 -1.277 -23.613 1.00 78.25 83 SER A O 1
ATOM 600 N N . HIS A 1 84 ? -1.150 -0.566 -24.697 1.00 81.44 84 HIS A N 1
ATOM 601 C CA . HIS A 1 84 ? -1.010 -1.756 -25.540 1.00 81.44 84 HIS A CA 1
ATOM 602 C C . HIS A 1 84 ? -0.777 -3.036 -24.732 1.00 81.44 84 HIS A C 1
ATOM 604 O O . HIS A 1 84 ? -1.399 -4.067 -25.006 1.00 81.44 84 HIS A O 1
ATOM 610 N N . LEU A 1 85 ? 0.091 -2.987 -23.715 1.00 81.56 85 LEU A N 1
ATOM 611 C CA . LEU A 1 85 ? 0.333 -4.125 -22.828 1.00 81.56 85 LEU A CA 1
ATOM 612 C C . LEU A 1 85 ? -0.930 -4.499 -22.051 1.00 81.56 85 LEU A C 1
ATOM 614 O O . LEU A 1 85 ? -1.247 -5.683 -21.963 1.00 81.56 85 LEU A O 1
ATOM 618 N N . ARG A 1 86 ? -1.687 -3.516 -21.545 1.00 79.06 86 ARG A N 1
ATOM 619 C CA . ARG A 1 86 ? -2.989 -3.766 -20.908 1.00 79.06 86 ARG A CA 1
ATOM 620 C C . ARG A 1 86 ? -3.939 -4.462 -21.869 1.00 79.06 86 ARG A C 1
ATOM 622 O O . ARG A 1 86 ? -4.413 -5.538 -21.541 1.00 79.06 86 ARG A O 1
ATOM 629 N N . GLN A 1 87 ? -4.155 -3.922 -23.066 1.00 78.25 87 GLN A N 1
ATOM 630 C CA . GLN A 1 87 ? -5.060 -4.528 -24.046 1.00 78.25 87 GLN A CA 1
ATOM 631 C C . GLN A 1 87 ? -4.702 -5.997 -24.325 1.00 78.25 87 GLN A C 1
ATOM 633 O O . GLN A 1 87 ? -5.569 -6.864 -24.310 1.00 78.25 87 GLN A O 1
ATOM 638 N N . ARG A 1 88 ? -3.410 -6.295 -24.495 1.00 81.50 88 ARG A N 1
ATOM 639 C CA . ARG A 1 88 ? -2.917 -7.657 -24.756 1.00 81.50 88 ARG A CA 1
ATOM 640 C C . ARG A 1 88 ? -3.073 -8.600 -23.560 1.00 81.50 88 ARG A C 1
ATOM 642 O O . ARG A 1 88 ? -3.418 -9.758 -23.760 1.00 81.50 88 ARG A O 1
ATOM 649 N N . LEU A 1 89 ? -2.795 -8.128 -22.343 1.00 78.69 89 LEU A N 1
ATOM 650 C CA . LEU A 1 89 ? -2.898 -8.928 -21.115 1.00 78.69 89 LEU A CA 1
ATOM 651 C C . LEU A 1 89 ? -4.351 -9.188 -20.702 1.00 78.69 89 LEU A C 1
ATOM 653 O O . LEU A 1 89 ? -4.634 -10.189 -20.056 1.00 78.69 89 LEU A O 1
ATOM 657 N N . CYS A 1 90 ? -5.257 -8.284 -21.059 1.00 74.69 90 CYS A N 1
ATOM 658 C CA . CYS A 1 90 ? -6.662 -8.341 -20.675 1.00 74.69 90 CYS A CA 1
ATOM 659 C C . CYS A 1 90 ? -7.520 -9.191 -21.621 1.00 74.69 90 CYS A C 1
ATOM 661 O O . CYS A 1 90 ? -8.514 -9.758 -21.184 1.00 74.69 90 CYS A O 1
ATOM 663 N N . GLU A 1 91 ? -7.122 -9.324 -22.889 1.00 66.12 91 GLU A N 1
ATOM 664 C CA . GLU A 1 91 ? -7.821 -10.145 -23.890 1.00 66.12 91 GLU A CA 1
ATOM 665 C C . GLU A 1 91 ? -7.730 -11.658 -23.598 1.00 66.12 91 GLU A C 1
ATOM 667 O O . GLU A 1 91 ? -8.537 -12.447 -24.080 1.00 66.12 91 GLU A O 1
ATOM 672 N N . SER A 1 92 ? -6.753 -12.093 -22.798 1.00 59.75 92 SER A N 1
ATOM 673 C CA . SER A 1 92 ? -6.509 -13.512 -22.511 1.00 59.75 92 SER A CA 1
ATOM 674 C C . SER A 1 92 ? -7.203 -14.042 -21.251 1.00 59.75 92 SER A C 1
ATOM 676 O O . SER A 1 92 ? -7.036 -15.221 -20.938 1.00 59.75 92 SER A O 1
ATOM 678 N N . ALA A 1 93 ? -7.972 -13.219 -20.526 1.00 57.69 93 ALA A N 1
ATOM 679 C CA . ALA A 1 93 ? -8.672 -13.631 -19.308 1.00 57.69 93 ALA A CA 1
ATOM 680 C C . ALA A 1 93 ? -10.079 -14.181 -19.636 1.00 57.69 93 ALA A C 1
ATOM 682 O O . ALA A 1 93 ? -10.984 -13.403 -19.947 1.00 57.69 93 ALA A O 1
ATOM 683 N N . PRO A 1 94 ? -10.333 -15.503 -19.542 1.00 47.88 94 PRO A N 1
ATOM 684 C CA . PRO A 1 94 ? -11.670 -16.044 -19.731 1.00 47.88 94 PRO A CA 1
ATOM 685 C C . PRO A 1 94 ? -12.469 -15.794 -18.446 1.00 47.88 94 PRO A C 1
ATOM 687 O O . PRO A 1 94 ? -12.258 -16.475 -17.445 1.00 47.88 94 PRO A O 1
ATOM 690 N N . GLY A 1 95 ? -13.364 -14.800 -18.460 1.00 56.28 95 GLY A N 1
ATOM 691 C CA . GLY A 1 95 ? -14.323 -14.585 -17.366 1.00 56.28 95 GLY A CA 1
ATOM 692 C C . GLY A 1 95 ? -14.660 -13.140 -16.991 1.00 56.28 95 GLY A C 1
ATOM 693 O O . GLY A 1 95 ? -15.509 -12.949 -16.128 1.00 56.28 95 GLY A O 1
ATOM 694 N N . SER A 1 96 ? -14.071 -12.111 -17.609 1.00 50.84 96 SER A N 1
ATOM 695 C CA . SER A 1 96 ? -14.424 -10.715 -17.301 1.00 50.84 96 SER A CA 1
ATOM 696 C C . SER A 1 96 ? -15.573 -10.208 -18.178 1.00 50.84 96 SER A C 1
ATOM 698 O O . SER A 1 96 ? -15.395 -9.337 -19.029 1.00 50.84 96 SER A O 1
ATOM 700 N N . ALA A 1 97 ? -16.764 -10.765 -17.982 1.00 50.59 97 ALA A N 1
ATOM 701 C CA . ALA A 1 97 ? -18.001 -10.135 -18.421 1.00 50.59 97 ALA A CA 1
ATOM 702 C C . ALA A 1 97 ? -18.889 -9.927 -17.190 1.00 50.59 97 ALA A C 1
ATOM 704 O O . ALA A 1 97 ? -19.186 -10.886 -16.485 1.00 50.59 97 ALA A O 1
ATOM 705 N N . ALA A 1 98 ? -19.306 -8.671 -16.994 1.00 49.44 98 ALA A N 1
ATOM 706 C CA . ALA A 1 98 ? -20.187 -8.150 -15.943 1.00 49.44 98 ALA A CA 1
ATOM 707 C C . ALA A 1 98 ? -19.515 -7.603 -14.670 1.00 49.44 98 ALA A C 1
ATOM 709 O O . ALA A 1 98 ? -19.833 -8.021 -13.568 1.00 49.44 98 ALA A O 1
ATOM 710 N N . ASP A 1 99 ? -18.655 -6.598 -14.818 1.00 48.75 99 ASP A N 1
ATOM 711 C CA . ASP A 1 99 ? -18.832 -5.326 -14.103 1.00 48.75 99 ASP A CA 1
ATOM 712 C C . ASP A 1 99 ? -17.986 -4.260 -14.812 1.00 48.75 99 ASP A C 1
ATOM 714 O O . ASP A 1 99 ? -16.972 -4.588 -15.427 1.00 48.75 99 ASP A O 1
ATOM 718 N N . GLY A 1 100 ? -18.376 -2.990 -14.768 1.00 56.50 100 GLY A N 1
ATOM 719 C CA . GLY A 1 100 ? -17.704 -1.880 -15.468 1.00 56.50 100 GLY A CA 1
ATOM 720 C C . GLY A 1 100 ? -16.253 -1.598 -15.034 1.00 56.50 100 GLY A C 1
ATOM 721 O O . GLY A 1 100 ? -15.695 -0.554 -15.378 1.00 56.50 100 GLY A O 1
ATOM 722 N N . SER A 1 101 ? -15.618 -2.493 -14.276 1.00 58.16 101 SER A N 1
ATOM 723 C CA . SER A 1 101 ? -14.222 -2.408 -13.876 1.00 58.16 101 SER A CA 1
ATOM 724 C C . SER A 1 101 ? -13.319 -2.809 -15.044 1.00 58.16 101 SER A C 1
ATOM 726 O O . SER A 1 101 ? -13.070 -3.988 -15.293 1.00 58.16 101 SER A O 1
ATOM 728 N N . GLY A 1 102 ? -12.818 -1.817 -15.782 1.00 65.50 102 GLY A N 1
ATOM 729 C CA . GLY A 1 102 ? -11.811 -2.044 -16.818 1.00 65.50 102 GLY A CA 1
ATOM 730 C C . GLY A 1 102 ? -10.634 -2.868 -16.287 1.00 65.50 102 GLY A C 1
ATOM 731 O O . GLY A 1 102 ? -10.193 -2.667 -15.155 1.00 65.50 102 GLY A O 1
ATOM 732 N N . CYS A 1 103 ? -10.129 -3.785 -17.110 1.00 73.00 103 CYS A N 1
ATOM 733 C CA . CYS A 1 103 ? -9.074 -4.710 -16.722 1.00 73.00 103 CYS A CA 1
ATOM 734 C C . CYS A 1 103 ? -7.841 -3.987 -16.145 1.00 73.00 103 CYS A C 1
ATOM 736 O O . CYS A 1 103 ? -7.266 -3.076 -16.757 1.00 73.00 103 CYS A O 1
ATOM 738 N N . LYS A 1 104 ? -7.454 -4.385 -14.929 1.00 77.88 104 LYS A N 1
ATOM 739 C CA . LYS A 1 104 ? -6.329 -3.812 -14.187 1.00 77.88 104 LYS A CA 1
ATOM 740 C C . LYS A 1 104 ? -5.146 -4.766 -14.220 1.00 77.88 104 LYS A C 1
ATOM 742 O O . LYS A 1 104 ? -5.243 -5.919 -13.824 1.00 77.88 104 LYS A O 1
ATOM 747 N N . VAL A 1 105 ? -4.010 -4.243 -14.669 1.00 86.00 105 VAL A N 1
ATOM 748 C CA . VAL A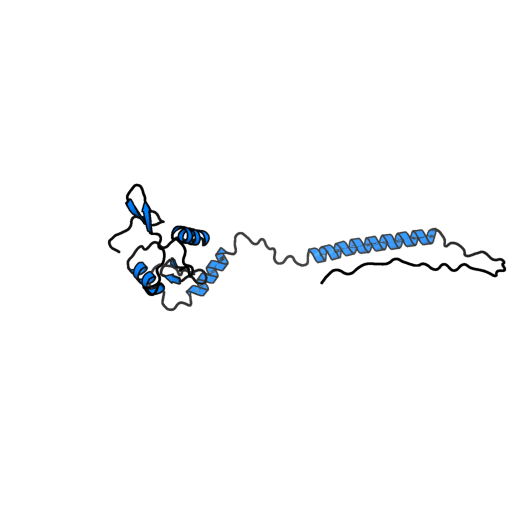 1 105 ? -2.726 -4.944 -14.621 1.00 86.00 105 VAL A CA 1
ATOM 749 C C . VAL A 1 105 ? -2.019 -4.548 -13.333 1.00 86.00 105 VAL A C 1
ATOM 751 O O . VAL A 1 105 ? -1.796 -3.358 -13.096 1.00 86.00 105 VAL A O 1
ATOM 754 N N . CYS A 1 106 ? -1.675 -5.543 -12.521 1.00 90.50 106 CYS A N 1
ATOM 755 C CA . CYS A 1 106 ? -0.940 -5.356 -11.279 1.00 90.50 106 CYS A CA 1
ATOM 756 C C . CYS A 1 106 ? 0.573 -5.486 -11.489 1.00 90.50 106 CYS A C 1
ATOM 758 O O . CYS A 1 106 ? 1.007 -6.156 -12.431 1.00 90.50 106 CYS A O 1
ATOM 760 N N . PRO A 1 107 ? 1.393 -4.865 -10.621 1.00 91.44 107 PRO A N 1
ATOM 761 C CA . PRO A 1 107 ? 2.827 -5.112 -10.616 1.00 91.44 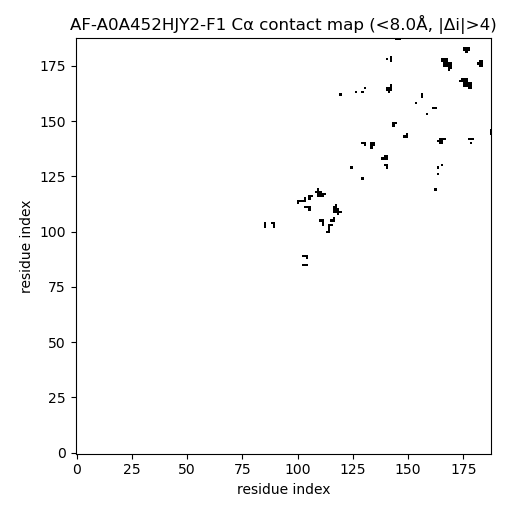107 PRO A CA 1
ATOM 762 C C . PRO A 1 107 ? 3.136 -6.596 -10.389 1.00 91.44 107 PRO A C 1
ATOM 764 O O . PRO A 1 107 ? 2.315 -7.361 -9.879 1.00 91.44 107 PRO A O 1
ATOM 767 N N . ARG A 1 108 ? 4.350 -7.012 -10.751 1.00 89.75 108 ARG A N 1
ATOM 768 C CA . ARG A 1 108 ? 4.800 -8.387 -10.525 1.00 89.75 108 ARG A CA 1
ATOM 769 C C . ARG A 1 108 ? 4.729 -8.733 -9.035 1.00 89.75 108 ARG A C 1
ATOM 771 O O . ARG A 1 108 ? 5.139 -7.927 -8.209 1.00 89.75 108 ARG A O 1
ATOM 778 N N . ASP A 1 109 ? 4.247 -9.936 -8.728 1.00 89.19 109 ASP A N 1
ATOM 779 C CA . ASP A 1 109 ? 4.083 -10.469 -7.366 1.00 89.19 109 ASP A CA 1
ATOM 780 C C . ASP A 1 109 ? 2.995 -9.765 -6.526 1.00 89.19 109 ASP A C 1
ATOM 782 O O . ASP A 1 109 ? 2.939 -9.940 -5.309 1.00 89.19 109 ASP A O 1
ATOM 786 N N . TRP A 1 110 ? 2.110 -8.994 -7.170 1.00 94.00 110 TRP A N 1
ATOM 787 C CA . TRP A 1 110 ? 0.894 -8.447 -6.565 1.00 94.00 110 TRP A CA 1
ATOM 788 C C . TRP A 1 110 ? -0.321 -9.260 -7.009 1.00 94.00 110 TRP A C 1
ATOM 790 O O . TRP A 1 110 ? -0.420 -9.691 -8.158 1.00 94.00 110 TRP A O 1
ATOM 800 N N . LEU A 1 111 ? -1.266 -9.443 -6.096 1.00 92.75 111 LEU A N 1
ATOM 801 C CA . LEU A 1 111 ? -2.495 -10.187 -6.315 1.00 92.75 111 LEU A CA 1
ATOM 802 C C . LEU A 1 111 ? -3.590 -9.236 -6.823 1.00 92.75 111 LEU A C 1
ATOM 804 O O . LEU A 1 111 ? -3.924 -8.281 -6.116 1.00 92.75 111 LEU A O 1
ATOM 808 N N . PRO A 1 112 ? -4.150 -9.455 -8.025 1.00 91.56 112 PRO A N 1
ATOM 809 C CA . PRO A 1 112 ? -5.281 -8.676 -8.513 1.00 91.56 112 PRO A CA 1
ATOM 810 C C . PRO A 1 112 ? -6.576 -9.096 -7.811 1.00 91.56 112 PRO A C 1
ATOM 812 O O . PRO A 1 112 ? -6.864 -10.288 -7.693 1.00 91.56 112 PRO A O 1
ATOM 815 N N . HIS A 1 113 ? -7.384 -8.122 -7.397 1.00 91.00 113 HIS A N 1
ATOM 816 C CA . HIS A 1 113 ? -8.760 -8.358 -6.964 1.00 91.00 113 HIS A CA 1
ATOM 817 C C . HIS A 1 113 ? -9.610 -7.105 -7.206 1.00 91.00 113 HIS A C 1
ATOM 819 O O . HIS A 1 113 ? -9.288 -6.019 -6.719 1.00 91.00 113 HIS A O 1
ATOM 825 N N . ARG A 1 114 ? -10.692 -7.262 -7.983 1.00 88.81 114 ARG A N 1
ATOM 826 C CA . ARG A 1 114 ? -11.543 -6.164 -8.478 1.00 88.81 114 ARG A CA 1
ATOM 827 C C . ARG A 1 114 ? -10.706 -5.067 -9.160 1.00 88.81 114 ARG A C 1
ATOM 829 O O . ARG A 1 114 ? -9.966 -5.340 -10.103 1.00 88.81 114 ARG A O 1
ATOM 836 N N . ASP A 1 115 ? -10.817 -3.830 -8.691 1.00 87.50 115 ASP A N 1
ATOM 837 C CA . ASP A 1 115 ? -10.131 -2.645 -9.199 1.00 87.50 115 ASP A CA 1
ATOM 838 C C . ASP A 1 115 ? -8.789 -2.363 -8.495 1.00 87.50 115 ASP A C 1
ATOM 840 O O . ASP A 1 115 ? -8.179 -1.316 -8.735 1.00 87.50 115 ASP A O 1
ATOM 844 N N . LYS A 1 116 ? -8.313 -3.286 -7.648 1.00 91.19 116 LYS A N 1
ATOM 845 C CA . LYS A 1 116 ? -7.145 -3.111 -6.777 1.00 91.19 116 LYS A CA 1
ATOM 846 C C . LYS A 1 116 ? -6.092 -4.206 -6.977 1.00 91.19 116 LYS A C 1
ATOM 848 O O . LYS A 1 116 ? -6.356 -5.303 -7.466 1.00 91.19 116 LYS A O 1
ATOM 853 N N . CYS A 1 117 ? -4.880 -3.885 -6.538 1.00 93.81 117 CYS A N 1
ATOM 854 C CA . CYS A 1 117 ? -3.748 -4.798 -6.470 1.00 93.81 117 CYS A CA 1
ATOM 855 C C . CYS A 1 117 ? -3.275 -4.883 -5.021 1.00 93.81 117 CYS A C 1
ATOM 857 O O . CYS A 1 117 ? -3.105 -3.848 -4.374 1.00 93.81 117 CYS A O 1
ATOM 859 N N . TYR A 1 118 ? -3.017 -6.093 -4.536 1.00 94.69 118 TYR A N 1
ATOM 860 C CA . TYR A 1 118 ? -2.639 -6.354 -3.150 1.00 94.69 118 TYR A CA 1
ATOM 861 C C . TYR A 1 118 ? -1.254 -6.980 -3.077 1.00 94.69 118 TYR A C 1
ATOM 863 O O . TYR A 1 118 ? -0.919 -7.865 -3.860 1.00 94.69 118 TYR A O 1
ATOM 871 N N . TRP A 1 119 ? -0.460 -6.557 -2.104 1.00 94.69 119 TRP A N 1
ATOM 872 C CA . TRP A 1 119 ? 0.839 -7.149 -1.821 1.00 94.69 119 TRP A CA 1
ATOM 873 C C . TRP A 1 119 ? 0.956 -7.433 -0.335 1.00 94.69 119 TRP A C 1
ATOM 875 O O . TRP A 1 119 ? 0.588 -6.605 0.498 1.00 94.69 119 TRP A O 1
ATOM 885 N N . VAL A 1 120 ? 1.457 -8.622 -0.016 1.00 92.44 120 VAL A N 1
ATOM 886 C CA . VAL A 1 120 ? 1.648 -9.078 1.357 1.00 92.44 120 VAL A CA 1
ATOM 887 C C . VAL A 1 120 ? 3.143 -9.221 1.595 1.00 92.44 120 VAL A C 1
ATOM 889 O O . VAL A 1 120 ? 3.829 -9.964 0.888 1.00 92.44 120 VAL A O 1
ATOM 892 N N . SER A 1 121 ? 3.650 -8.494 2.590 1.00 91.31 121 SER A N 1
ATOM 893 C CA . SER A 1 121 ? 5.045 -8.606 3.011 1.00 91.31 121 SER A CA 1
ATOM 894 C C . SER A 1 121 ? 5.339 -10.016 3.517 1.00 91.31 121 SER A C 1
ATOM 89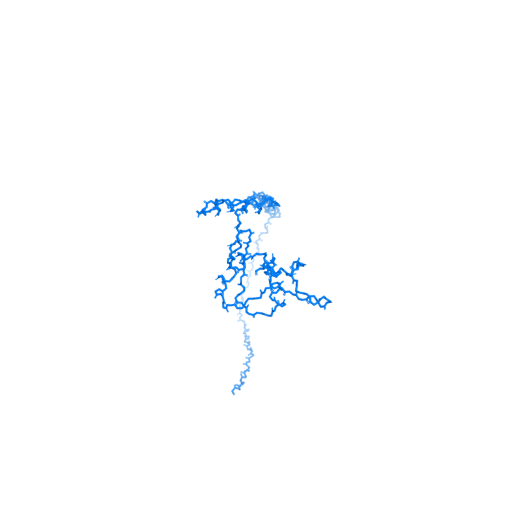6 O O . SER A 1 121 ? 4.569 -10.586 4.286 1.00 91.31 121 SER A O 1
ATOM 898 N N . LYS A 1 122 ? 6.495 -10.555 3.123 1.00 89.62 122 LYS A N 1
ATOM 899 C CA . LYS A 1 122 ? 7.045 -11.800 3.686 1.00 89.62 122 LYS A CA 1
ATOM 900 C C . LYS A 1 122 ? 7.832 -11.558 4.978 1.00 89.62 122 LYS A C 1
ATOM 902 O O . LYS A 1 122 ? 8.187 -12.506 5.668 1.00 89.62 122 LYS A O 1
ATOM 907 N N . GLU A 1 123 ? 8.134 -10.298 5.282 1.00 91.00 123 GLU A N 1
ATOM 908 C CA . GLU A 1 123 ? 8.880 -9.878 6.465 1.00 91.00 123 GLU A CA 1
ATOM 909 C C . GLU A 1 123 ? 7.923 -9.476 7.588 1.00 91.00 123 GLU A C 1
ATOM 911 O O . GLU A 1 123 ? 6.949 -8.755 7.353 1.00 91.00 123 GLU A O 1
ATOM 916 N N . SER A 1 124 ? 8.252 -9.889 8.814 1.00 90.75 124 SER A N 1
ATOM 917 C CA . SER A 1 124 ? 7.588 -9.421 10.028 1.00 90.75 124 SER A CA 1
ATOM 918 C C . SER A 1 124 ? 8.262 -8.138 10.511 1.00 90.75 124 SER A C 1
ATOM 920 O O . SER A 1 124 ? 9.435 -8.148 10.882 1.00 90.75 124 SER A O 1
ATOM 922 N N . LYS A 1 125 ? 7.525 -7.028 10.468 1.00 93.06 125 LYS A N 1
ATOM 923 C CA . LYS A 1 125 ? 7.968 -5.685 10.873 1.00 93.06 125 LYS A CA 1
ATOM 924 C C . LYS A 1 125 ? 7.011 -5.105 11.899 1.00 93.06 125 LYS A C 1
ATOM 926 O O . LYS A 1 125 ? 5.900 -5.607 12.056 1.00 93.06 125 LYS A O 1
ATOM 931 N N . PHE A 1 126 ? 7.390 -4.024 12.573 1.00 95.06 126 PHE A N 1
ATOM 932 C CA . PHE A 1 126 ? 6.424 -3.275 13.383 1.00 95.06 126 PHE A CA 1
ATOM 933 C C . PHE A 1 126 ? 5.399 -2.557 12.493 1.00 95.06 126 PHE A C 1
ATOM 935 O O . PHE A 1 126 ? 5.641 -2.322 11.306 1.00 95.06 126 PHE A O 1
ATOM 942 N N . TRP A 1 127 ? 4.249 -2.176 13.061 1.00 94.88 127 TRP A N 1
ATOM 943 C CA . TRP A 1 127 ? 3.186 -1.494 12.310 1.00 94.88 127 TRP A CA 1
ATOM 944 C C . TRP A 1 127 ? 3.693 -0.230 11.597 1.00 94.88 127 TRP A C 1
ATOM 946 O O . TRP A 1 127 ? 3.434 -0.041 10.413 1.00 94.88 127 TRP A O 1
ATOM 956 N N . SER A 1 128 ? 4.482 0.602 12.287 1.00 95.19 128 SER A N 1
ATOM 957 C CA . SER A 1 128 ? 5.022 1.858 11.743 1.00 95.19 128 SER A CA 1
ATOM 958 C C . SER A 1 128 ? 6.017 1.645 10.600 1.00 95.19 128 SER A C 1
ATOM 960 O O . SER A 1 128 ? 6.051 2.426 9.652 1.00 95.19 128 SER A O 1
ATOM 962 N N . GLU A 1 129 ? 6.822 0.588 10.668 1.00 96.56 129 GLU A N 1
ATOM 963 C CA . GLU A 1 129 ? 7.745 0.195 9.602 1.00 96.56 129 GLU A CA 1
ATOM 964 C C . GLU A 1 129 ? 6.991 -0.382 8.403 1.00 96.56 129 GLU A C 1
ATOM 966 O O . GLU A 1 129 ? 7.304 -0.052 7.263 1.00 96.56 129 GLU A O 1
ATOM 971 N N . SER A 1 130 ? 5.961 -1.190 8.660 1.00 95.56 130 SER A N 1
ATOM 972 C CA . SER A 1 130 ? 5.093 -1.764 7.625 1.00 95.56 130 SER A CA 1
ATOM 973 C C . SER A 1 130 ? 4.316 -0.678 6.879 1.00 95.56 130 SER A C 1
ATOM 975 O O . SER A 1 130 ? 4.195 -0.727 5.657 1.00 95.56 130 SER A O 1
ATOM 977 N N . PHE A 1 131 ? 3.839 0.337 7.604 1.00 95.19 131 PHE A N 1
ATOM 978 C CA . PHE A 1 131 ? 3.202 1.520 7.030 1.00 95.19 131 PHE A CA 1
ATOM 979 C C . PHE A 1 131 ? 4.151 2.256 6.070 1.00 95.19 131 PHE A C 1
ATOM 981 O O . PHE A 1 131 ? 3.797 2.489 4.915 1.00 95.19 131 PHE A O 1
ATOM 988 N N . LYS A 1 132 ? 5.388 2.536 6.508 1.00 96.31 132 LYS A N 1
ATOM 989 C CA . LYS A 1 132 ? 6.414 3.170 5.661 1.00 96.31 132 LYS A CA 1
ATOM 990 C C . LYS A 1 132 ? 6.801 2.308 4.457 1.00 96.31 132 LYS A C 1
ATOM 992 O O . LYS A 1 132 ? 7.035 2.850 3.384 1.00 96.31 132 LYS A O 1
ATOM 997 N N . ASP A 1 133 ? 6.862 0.983 4.604 1.00 95.62 133 ASP A N 1
ATOM 998 C CA . ASP A 1 133 ? 7.151 0.071 3.487 1.00 95.62 133 ASP A CA 1
ATOM 999 C C . ASP A 1 133 ? 6.077 0.156 2.393 1.00 95.62 133 ASP A C 1
ATOM 1001 O O . ASP A 1 133 ? 6.407 0.209 1.208 1.00 95.62 133 ASP A O 1
ATOM 1005 N N . CYS A 1 134 ? 4.802 0.270 2.782 1.00 95.12 134 CYS A N 1
ATOM 1006 C CA . CYS A 1 134 ? 3.713 0.494 1.830 1.00 95.12 134 CYS A CA 1
ATOM 1007 C C . CYS A 1 134 ? 3.890 1.825 1.077 1.00 95.12 134 CYS A C 1
ATOM 1009 O O . CYS A 1 134 ? 3.779 1.844 -0.153 1.00 95.12 134 CYS A O 1
ATOM 1011 N N . GLU A 1 135 ? 4.225 2.912 1.783 1.00 95.06 135 GLU A N 1
ATOM 1012 C CA . GLU A 1 135 ? 4.463 4.230 1.173 1.00 95.06 135 GLU A CA 1
ATOM 1013 C C . GLU A 1 135 ? 5.658 4.216 0.208 1.00 95.06 135 GLU A C 1
ATOM 1015 O O . GLU A 1 135 ? 5.555 4.721 -0.912 1.00 95.06 135 GLU A O 1
ATOM 1020 N N . MET A 1 136 ? 6.770 3.579 0.592 1.00 96.19 136 MET A N 1
ATOM 1021 C CA . MET A 1 136 ? 7.958 3.438 -0.265 1.00 96.19 136 MET A CA 1
ATOM 1022 C C . MET A 1 136 ? 7.662 2.673 -1.560 1.00 96.19 136 MET A C 1
ATOM 1024 O O . MET A 1 136 ? 8.292 2.923 -2.586 1.00 96.19 136 MET A O 1
ATOM 1028 N N . ARG A 1 137 ? 6.678 1.767 -1.539 1.00 95.12 137 ARG A N 1
ATOM 1029 C CA . ARG A 1 137 ? 6.200 1.031 -2.721 1.00 95.12 137 ARG A CA 1
ATOM 1030 C C . ARG A 1 137 ? 5.171 1.807 -3.540 1.00 95.12 137 ARG A C 1
ATOM 1032 O O . ARG A 1 137 ? 4.546 1.224 -4.424 1.00 95.12 137 ARG A O 1
ATOM 1039 N N . THR A 1 138 ? 4.973 3.099 -3.269 1.00 95.12 138 THR A N 1
ATOM 1040 C CA . THR A 1 138 ? 3.936 3.939 -3.898 1.00 95.12 138 THR A CA 1
ATOM 1041 C C . THR A 1 138 ? 2.530 3.349 -3.741 1.00 95.12 138 THR A C 1
ATOM 1043 O O . THR A 1 138 ? 1.689 3.435 -4.634 1.00 95.12 138 THR A O 1
ATOM 1046 N N . SER A 1 139 ? 2.284 2.713 -2.595 1.00 95.00 139 SER A N 1
ATOM 1047 C CA . SER A 1 139 ? 1.038 2.023 -2.272 1.00 95.00 139 SER A CA 1
ATOM 1048 C C . SER A 1 139 ? 0.478 2.483 -0.929 1.00 95.00 139 SER A C 1
ATOM 1050 O O . SER A 1 139 ? 1.115 3.239 -0.198 1.00 95.00 139 SER A O 1
ATOM 1052 N N . GLN A 1 140 ? -0.731 2.034 -0.602 1.00 95.06 140 GLN A N 1
ATOM 1053 C CA . GLN A 1 140 ? -1.388 2.347 0.661 1.00 95.06 140 GLN A CA 1
ATOM 1054 C C . GLN A 1 140 ? -1.522 1.082 1.506 1.00 95.06 140 GLN A C 1
ATOM 1056 O O . GLN A 1 140 ? -1.851 0.013 0.993 1.00 95.06 140 GLN A O 1
ATOM 1061 N N . MET A 1 141 ? -1.305 1.223 2.814 1.00 95.25 141 MET A N 1
ATOM 1062 C CA . MET A 1 141 ? -1.572 0.155 3.772 1.00 95.25 141 MET A CA 1
ATOM 1063 C C . MET A 1 141 ? -3.050 -0.263 3.716 1.00 95.25 141 MET A C 1
ATOM 1065 O O . MET A 1 141 ? -3.925 0.585 3.558 1.00 95.25 141 MET A O 1
ATOM 1069 N N . LEU A 1 142 ? -3.328 -1.562 3.844 1.00 95.38 142 LEU A N 1
ATOM 1070 C CA . LEU A 1 142 ? -4.650 -2.140 3.583 1.00 95.38 142 LEU A CA 1
ATOM 1071 C C . LEU A 1 142 ? -5.787 -1.431 4.344 1.00 95.38 142 LEU A C 1
ATOM 1073 O O . LEU A 1 142 ? -5.773 -1.365 5.574 1.00 95.38 142 LEU A O 1
ATOM 1077 N N . VAL A 1 143 ? -6.798 -0.978 3.599 1.00 94.88 143 VAL A N 1
ATOM 1078 C CA . VAL A 1 143 ? -8.077 -0.466 4.109 1.00 94.88 143 VAL A CA 1
ATOM 1079 C C . VAL A 1 143 ? -9.189 -1.355 3.573 1.00 94.88 143 VAL A C 1
ATOM 1081 O O . VAL A 1 143 ? -9.398 -1.397 2.361 1.00 94.88 143 VAL A O 1
ATOM 1084 N N . ILE A 1 144 ? -9.886 -2.043 4.474 1.00 93.12 144 ILE A N 1
ATOM 1085 C CA . ILE A 1 144 ? -10.984 -2.954 4.135 1.00 93.12 144 ILE A CA 1
ATOM 1086 C C . ILE A 1 144 ? -12.273 -2.138 4.034 1.00 93.12 144 ILE A C 1
ATOM 1088 O O . ILE A 1 144 ? -12.617 -1.419 4.975 1.00 93.12 144 ILE A O 1
ATOM 1092 N N . ARG A 1 145 ? -12.956 -2.218 2.889 1.00 90.19 145 ARG A N 1
ATOM 1093 C CA . ARG A 1 145 ? -14.172 -1.434 2.608 1.00 90.19 145 ARG A CA 1
ATOM 1094 C C . ARG A 1 145 ? -15.460 -2.234 2.716 1.00 90.19 145 ARG A C 1
ATOM 1096 O O . ARG A 1 145 ? -16.490 -1.652 3.029 1.00 90.19 145 ARG A O 1
ATOM 1103 N N . ASP A 1 146 ? -15.399 -3.526 2.429 1.00 91.56 146 ASP A N 1
ATOM 1104 C CA . ASP A 1 146 ? -16.558 -4.407 2.392 1.00 91.56 146 ASP A CA 1
ATOM 1105 C C . ASP A 1 146 ? -16.185 -5.834 2.808 1.00 91.56 146 ASP A C 1
ATOM 1107 O O . ASP A 1 146 ? -15.008 -6.186 2.967 1.00 91.56 146 ASP A O 1
ATOM 1111 N N . ARG A 1 147 ? -17.219 -6.648 3.029 1.00 92.06 147 ARG A N 1
ATOM 1112 C CA . ARG A 1 147 ? -17.079 -8.030 3.481 1.00 92.06 147 ARG A CA 1
ATOM 1113 C C . ARG A 1 147 ? -16.379 -8.905 2.446 1.00 92.06 147 ARG A C 1
ATOM 1115 O O . ARG A 1 147 ? -15.586 -9.762 2.824 1.00 92.06 147 ARG A O 1
ATOM 1122 N N . GLU A 1 148 ? -16.620 -8.686 1.157 1.00 92.62 148 GLU A N 1
ATOM 1123 C CA . GLU A 1 148 ? -15.970 -9.493 0.122 1.00 92.62 148 GLU A CA 1
ATOM 1124 C C . GLU A 1 148 ? -14.459 -9.224 0.065 1.00 92.62 148 GLU A C 1
ATOM 1126 O O . GLU A 1 148 ? -13.668 -10.159 -0.082 1.00 92.62 148 GLU A O 1
ATOM 1131 N N . GLU A 1 149 ? -14.035 -7.968 0.244 1.00 93.19 149 GLU A N 1
ATOM 1132 C CA . GLU A 1 149 ? -12.625 -7.610 0.399 1.00 93.19 149 GLU A CA 1
ATOM 1133 C C . GLU A 1 149 ? -12.033 -8.278 1.647 1.00 93.19 149 GLU A C 1
ATOM 1135 O O . GLU A 1 149 ? -10.926 -8.814 1.585 1.00 93.19 149 GLU A O 1
ATOM 1140 N N . MET A 1 150 ? -12.767 -8.324 2.763 1.00 91.56 150 MET A N 1
ATOM 1141 C CA . MET A 1 150 ? -12.318 -9.038 3.962 1.00 91.56 150 MET A CA 1
ATOM 1142 C C . MET A 1 150 ? -12.115 -10.538 3.703 1.00 91.56 150 MET A C 1
ATOM 1144 O O . MET A 1 150 ? -11.071 -11.086 4.067 1.00 91.56 150 MET A O 1
ATOM 1148 N N . GLU A 1 151 ? -13.080 -11.199 3.064 1.00 92.69 151 GLU A N 1
ATOM 1149 C CA . GLU A 1 151 ? -13.017 -12.628 2.731 1.00 92.69 151 GLU A CA 1
ATOM 1150 C C . GLU A 1 151 ? -11.842 -12.932 1.785 1.00 92.69 151 GLU A C 1
ATOM 1152 O O . GLU A 1 151 ? -11.100 -13.897 1.998 1.00 92.69 151 GLU A O 1
ATOM 1157 N N . PHE A 1 152 ? -11.592 -12.064 0.798 1.00 93.31 152 PHE A N 1
ATOM 1158 C CA . PHE A 1 152 ? -10.416 -12.164 -0.068 1.00 93.31 152 PHE A CA 1
ATOM 1159 C C . PHE A 1 152 ? -9.104 -12.095 0.729 1.00 93.31 152 PHE A C 1
ATOM 1161 O O . PHE A 1 152 ? -8.223 -12.939 0.538 1.00 93.31 152 PHE A O 1
ATOM 1168 N N . ILE A 1 153 ? -8.979 -11.139 1.656 1.00 92.75 153 ILE A N 1
ATOM 1169 C CA . ILE A 1 153 ? -7.780 -10.982 2.493 1.00 92.75 153 ILE A CA 1
ATOM 1170 C C . ILE A 1 153 ? -7.565 -12.197 3.407 1.00 92.75 153 ILE A C 1
ATOM 1172 O O . ILE A 1 153 ? -6.435 -12.678 3.543 1.00 92.75 153 ILE A O 1
ATOM 1176 N N . GLN A 1 154 ? -8.630 -12.738 4.000 1.00 91.44 154 GLN A N 1
ATOM 1177 C CA . GLN A 1 154 ? -8.543 -13.952 4.817 1.00 91.44 154 GLN A CA 1
ATOM 1178 C C . GLN A 1 154 ? -8.056 -15.151 3.994 1.00 91.44 154 GLN A C 1
ATOM 1180 O O . GLN A 1 154 ? -7.202 -15.912 4.454 1.00 91.44 154 GLN A O 1
ATOM 1185 N N . ASN A 1 155 ? -8.536 -15.282 2.756 1.00 92.31 155 ASN A N 1
ATOM 1186 C CA . ASN A 1 155 ? -8.134 -16.359 1.859 1.00 92.31 155 ASN A CA 1
ATOM 1187 C C . ASN A 1 155 ? -6.641 -16.274 1.488 1.00 92.31 155 ASN A C 1
ATOM 1189 O O . ASN A 1 155 ? -5.910 -17.255 1.625 1.00 92.31 155 ASN A O 1
ATOM 1193 N N . ILE A 1 156 ? -6.146 -15.094 1.089 1.00 91.19 156 ILE A N 1
ATOM 1194 C CA . ILE A 1 156 ? -4.734 -14.941 0.681 1.00 91.19 156 ILE A CA 1
ATOM 1195 C C . ILE A 1 156 ? -3.752 -15.037 1.858 1.00 91.19 156 ILE A C 1
ATOM 1197 O O . ILE A 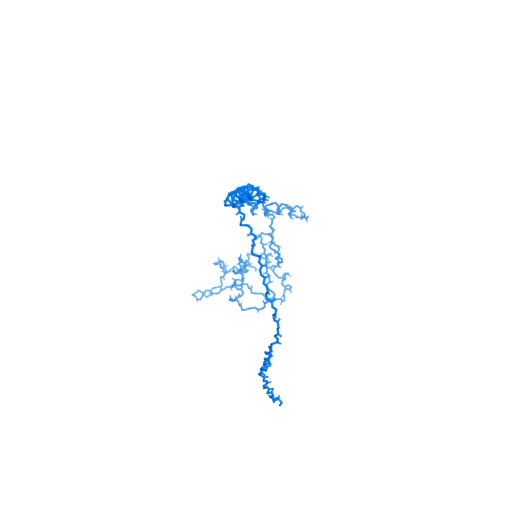1 156 ? -2.595 -15.401 1.661 1.00 91.19 156 ILE A O 1
ATOM 1201 N N . THR A 1 157 ? -4.200 -14.737 3.081 1.00 89.31 157 THR A N 1
ATOM 1202 C CA . THR A 1 157 ? -3.397 -14.889 4.310 1.00 89.31 157 THR A CA 1
ATOM 1203 C C . THR A 1 157 ? -3.525 -16.280 4.936 1.00 89.31 157 THR A C 1
ATOM 1205 O O . THR A 1 157 ? -2.870 -16.561 5.946 1.00 89.31 157 THR A O 1
ATOM 1208 N N . GLN A 1 158 ? -4.323 -17.167 4.326 1.00 84.75 158 GLN A N 1
ATOM 1209 C CA . GLN A 1 158 ? -4.627 -18.518 4.810 1.00 84.75 158 GLN A CA 1
ATOM 1210 C C . GLN A 1 158 ? -5.191 -18.521 6.242 1.00 84.75 158 GLN A C 1
ATOM 1212 O O . GLN A 1 158 ? -4.956 -19.457 7.006 1.00 84.75 158 GLN A O 1
ATOM 1217 N N . GLY A 1 159 ? -5.859 -17.432 6.640 1.00 67.69 159 GLY A N 1
ATOM 1218 C CA . GLY A 1 159 ? -6.468 -17.239 7.962 1.00 67.69 159 GLY A CA 1
ATOM 1219 C C . GLY A 1 159 ? -5.524 -17.293 9.174 1.00 67.69 159 GLY A C 1
ATOM 1220 O O . GLY A 1 159 ? -5.993 -17.169 10.301 1.00 67.69 159 GLY A O 1
ATOM 1221 N N . THR A 1 160 ? -4.217 -17.493 8.980 1.00 62.66 160 THR A N 1
ATOM 1222 C CA . THR A 1 160 ? -3.255 -17.809 10.055 1.00 62.66 160 THR A CA 1
ATOM 1223 C C . THR A 1 160 ? -2.055 -16.871 10.087 1.00 62.66 160 THR A C 1
ATOM 1225 O O . THR A 1 160 ? -1.444 -16.692 11.142 1.00 62.66 160 THR A O 1
ATOM 1228 N N . ASN A 1 161 ? -1.732 -16.223 8.966 1.00 77.44 161 ASN A N 1
ATOM 1229 C CA . ASN A 1 161 ? -0.669 -15.229 8.927 1.00 77.44 161 ASN A CA 1
ATOM 1230 C C . ASN A 1 161 ? -1.196 -13.892 9.452 1.00 77.44 161 ASN A C 1
ATOM 1232 O O . ASN A 1 161 ? -2.040 -13.253 8.824 1.00 77.44 161 ASN A O 1
ATOM 1236 N N . LEU A 1 162 ? -0.683 -13.461 10.607 1.00 85.06 162 LEU A N 1
ATOM 1237 C CA . LEU A 1 162 ? -0.958 -12.130 11.140 1.00 85.06 162 LEU A CA 1
ATOM 1238 C C . LEU A 1 162 ? -0.340 -11.086 10.208 1.00 85.06 162 LEU A C 1
ATOM 1240 O O . LEU A 1 162 ? 0.880 -11.007 10.071 1.00 85.06 162 LEU A O 1
ATOM 1244 N N . VAL A 1 163 ? -1.189 -10.282 9.574 1.00 90.88 163 VAL A N 1
ATOM 1245 C CA . VAL A 1 163 ? -0.777 -9.178 8.705 1.00 90.88 163 VAL A CA 1
ATOM 1246 C C . VAL A 1 163 ? -1.162 -7.847 9.329 1.00 90.88 163 VAL A C 1
ATOM 1248 O O . VAL A 1 163 ? -2.224 -7.706 9.936 1.00 90.88 163 VAL A O 1
ATOM 1251 N N . TRP A 1 164 ? -0.302 -6.844 9.167 1.00 93.69 164 TRP A N 1
ATOM 1252 C CA . TRP A 1 164 ? -0.649 -5.489 9.570 1.00 93.69 164 TRP A CA 1
ATOM 1253 C C . TRP A 1 164 ? -1.626 -4.859 8.582 1.00 93.69 164 TRP A C 1
ATOM 1255 O O . TRP A 1 164 ? -1.418 -4.896 7.370 1.00 93.69 164 TRP A O 1
ATOM 1265 N N . ILE A 1 165 ? -2.657 -4.215 9.124 1.00 94.31 165 ILE A N 1
ATOM 1266 C CA . I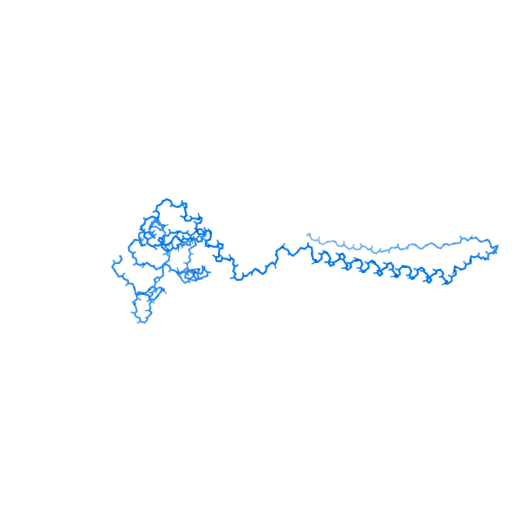LE A 1 165 ? -3.651 -3.453 8.366 1.00 94.31 165 ILE A CA 1
ATOM 1267 C C . ILE A 1 165 ? -3.569 -1.966 8.713 1.00 94.31 165 ILE A C 1
ATOM 1269 O O . ILE A 1 165 ? -3.015 -1.577 9.744 1.00 94.31 165 ILE A O 1
ATOM 1273 N N . GLY A 1 166 ? -4.145 -1.124 7.862 1.00 95.12 166 GLY A N 1
ATOM 1274 C CA . GLY A 1 166 ? -4.117 0.332 7.983 1.00 95.12 166 GLY A CA 1
ATOM 1275 C C . GLY A 1 166 ? -5.071 0.901 9.034 1.00 95.12 166 GLY A C 1
ATOM 1276 O O . GLY A 1 166 ? -5.623 1.975 8.816 1.00 95.12 166 GLY A O 1
ATOM 1277 N N . LEU A 1 167 ? -5.312 0.199 10.142 1.00 92.88 167 LEU A N 1
ATOM 1278 C CA . LEU A 1 167 ? -6.178 0.668 11.222 1.00 92.88 167 LEU A CA 1
ATOM 1279 C C . LEU A 1 167 ? -5.341 1.379 12.296 1.00 92.88 167 LEU A C 1
ATOM 1281 O O . LEU A 1 167 ? -4.323 0.855 12.745 1.00 92.88 167 LEU A O 1
ATOM 1285 N N . THR A 1 168 ? -5.759 2.574 12.714 1.00 92.19 168 THR A N 1
ATOM 1286 C CA . THR A 1 168 ? -5.051 3.397 13.706 1.00 92.19 168 THR A CA 1
ATOM 1287 C C . THR A 1 168 ? -6.015 4.077 14.679 1.00 92.19 168 THR A C 1
ATOM 1289 O O . THR A 1 168 ? -7.183 4.296 14.357 1.00 92.19 168 THR A O 1
ATOM 1292 N N . ILE A 1 169 ? -5.537 4.421 15.877 1.00 90.06 169 ILE A N 1
ATOM 1293 C CA . ILE A 1 169 ? -6.309 5.158 16.885 1.00 90.06 169 ILE A CA 1
ATOM 1294 C C . ILE A 1 169 ? -5.825 6.604 16.915 1.00 90.06 169 ILE A C 1
ATOM 1296 O O . ILE A 1 169 ? -4.664 6.874 17.229 1.00 90.06 169 ILE A O 1
ATOM 1300 N N . LYS A 1 170 ? -6.730 7.558 16.674 1.00 81.00 170 LYS A N 1
ATOM 1301 C CA . LYS A 1 170 ? -6.430 8.977 16.907 1.00 81.00 170 LYS A CA 1
ATOM 1302 C C . LYS A 1 170 ? -6.479 9.266 18.407 1.00 81.00 170 LYS A C 1
ATOM 1304 O O . LYS A 1 170 ? -7.520 9.105 19.043 1.00 81.00 170 LYS A O 1
ATOM 1309 N N . SER A 1 171 ? -5.354 9.712 18.966 1.00 75.19 171 SER A N 1
ATOM 1310 C CA . SER A 1 171 ? -5.151 9.908 20.411 1.00 75.19 171 SER A CA 1
ATOM 1311 C C . SER A 1 171 ? -6.185 10.823 21.075 1.00 75.19 171 SER A C 1
ATOM 1313 O O . SER A 1 171 ? -6.569 10.574 22.214 1.00 75.19 171 SER A O 1
ATOM 1315 N N . GLN A 1 172 ? -6.670 11.844 20.364 1.00 77.50 172 GLN A N 1
ATOM 1316 C CA . GLN A 1 172 ? -7.650 12.796 20.899 1.00 77.50 172 GLN A CA 1
ATOM 1317 C C . GLN A 1 172 ? -9.059 12.204 21.020 1.00 77.50 172 GLN A C 1
ATOM 1319 O O . GLN A 1 172 ? -9.778 12.511 21.964 1.00 77.50 172 GLN A O 1
ATOM 1324 N N . GLU A 1 173 ? -9.450 11.337 20.085 1.00 77.44 173 GLU A N 1
ATOM 1325 C CA . GLU A 1 173 ? -10.826 10.841 19.985 1.00 77.44 173 GLU A CA 1
ATOM 1326 C C . GLU A 1 173 ? -10.994 9.420 20.530 1.00 77.44 173 GLU A C 1
ATOM 1328 O O . GLU A 1 173 ? -12.124 8.985 20.740 1.00 77.44 173 GLU A O 1
ATOM 1333 N N . LYS A 1 174 ? -9.890 8.685 20.750 1.00 85.19 174 LYS A N 1
ATOM 1334 C CA . LYS A 1 174 ? -9.885 7.255 21.124 1.00 85.19 174 LYS A CA 1
ATOM 1335 C C . LYS A 1 174 ? -10.750 6.386 20.197 1.00 85.19 174 LYS A C 1
ATOM 1337 O O . LYS A 1 174 ? -11.288 5.364 20.613 1.00 85.19 174 LYS A O 1
ATOM 1342 N N . LYS A 1 175 ? -10.880 6.795 18.934 1.00 88.56 175 LYS A N 1
ATOM 1343 C CA . LYS A 1 175 ? -11.647 6.098 17.899 1.00 88.56 175 LYS A CA 1
ATOM 1344 C C . LYS A 1 175 ? -10.713 5.454 16.889 1.00 88.56 175 LYS A C 1
ATOM 1346 O O . LYS A 1 175 ? -9.677 6.027 16.543 1.00 88.56 175 LYS A O 1
ATOM 1351 N N . TRP A 1 176 ? -11.122 4.286 16.406 1.00 90.12 176 TRP A N 1
ATOM 1352 C CA . TRP A 1 176 ? -10.479 3.613 15.287 1.00 90.12 176 TRP A CA 1
ATOM 1353 C C . TRP A 1 176 ? -10.795 4.338 13.983 1.00 90.12 176 TRP A C 1
ATOM 1355 O O . TRP A 1 176 ? -11.952 4.616 13.661 1.00 90.12 176 TRP A O 1
ATOM 1365 N N . THR A 1 177 ? -9.745 4.630 13.234 1.00 92.31 177 THR A N 1
ATOM 1366 C CA . THR A 1 177 ? -9.803 5.248 11.914 1.00 92.31 177 THR A CA 1
ATOM 1367 C C . THR A 1 177 ? -8.839 4.531 10.991 1.00 92.31 177 THR A C 1
ATOM 1369 O O . THR A 1 177 ? -7.782 4.071 11.421 1.00 92.31 177 THR A O 1
ATOM 1372 N N . TRP A 1 178 ? -9.180 4.464 9.718 1.00 93.69 178 TRP A N 1
ATOM 1373 C CA . TRP A 1 178 ? -8.291 3.956 8.689 1.00 93.69 178 TRP A CA 1
ATOM 1374 C C . TRP A 1 178 ? -7.231 4.999 8.308 1.00 93.69 178 TRP A C 1
ATOM 1376 O O . TRP A 1 178 ? -7.429 6.20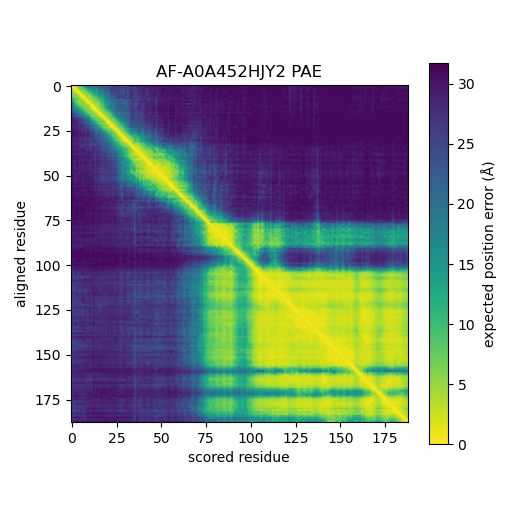6 8.472 1.00 93.69 178 TRP A O 1
ATOM 1386 N N . VAL A 1 179 ? -6.113 4.548 7.738 1.00 93.06 179 VAL A N 1
ATOM 1387 C CA . VAL A 1 179 ? -5.032 5.415 7.221 1.00 93.06 179 VAL A CA 1
ATOM 1388 C C . VAL A 1 179 ? -5.497 6.387 6.131 1.00 93.06 179 VAL A C 1
ATOM 1390 O O . VAL A 1 179 ? -4.895 7.439 5.952 1.00 93.06 179 VAL A O 1
ATOM 1393 N N . ASN A 1 180 ? -6.602 6.089 5.439 1.00 90.50 180 ASN A N 1
ATOM 1394 C CA . ASN A 1 180 ? -7.248 6.997 4.483 1.00 90.50 180 ASN A CA 1
ATOM 1395 C C . ASN A 1 180 ? -8.185 8.020 5.157 1.00 90.50 180 ASN A C 1
ATOM 1397 O O . ASN A 1 180 ? -8.978 8.661 4.474 1.00 90.50 180 ASN A O 1
ATOM 1401 N N . THR A 1 181 ? -8.130 8.146 6.486 1.00 89.69 181 THR A N 1
ATOM 1402 C CA . THR A 1 181 ? -8.952 9.022 7.338 1.00 89.69 181 THR A CA 1
ATOM 1403 C C . THR A 1 181 ? -10.429 8.650 7.482 1.00 89.69 181 THR A C 1
ATOM 1405 O O . THR A 1 181 ? -11.134 9.315 8.243 1.00 89.69 181 THR A O 1
ATOM 1408 N N . SER A 1 182 ? -10.895 7.578 6.837 1.00 90.56 182 SER A N 1
ATOM 1409 C CA . SER A 1 182 ? -12.271 7.101 7.012 1.00 90.56 182 SER A CA 1
ATOM 1410 C C . SER A 1 182 ? -12.484 6.459 8.395 1.00 90.56 182 SER A C 1
ATOM 1412 O O . SER A 1 182 ? -11.551 5.866 8.953 1.00 90.56 182 SER A O 1
ATOM 1414 N N . PRO A 1 183 ? -13.680 6.596 8.995 1.00 88.69 183 PRO A N 1
ATOM 1415 C CA . PRO A 1 183 ? -14.011 5.901 10.233 1.00 88.69 183 PRO A CA 1
ATOM 1416 C C . PRO A 1 183 ? -14.138 4.393 9.989 1.00 88.69 183 PRO A C 1
ATOM 1418 O O . PRO A 1 183 ? -14.474 3.960 8.888 1.00 88.69 183 PRO A O 1
ATOM 1421 N N . LEU A 1 184 ? -13.883 3.593 11.025 1.00 88.31 184 LEU A N 1
ATOM 1422 C CA . LEU A 1 184 ? -14.182 2.164 10.982 1.00 88.31 184 LEU A CA 1
ATOM 1423 C C . LEU A 1 184 ? -15.703 1.950 10.963 1.00 88.31 184 LEU A C 1
ATOM 1425 O O . LEU A 1 184 ? -16.395 2.396 11.880 1.00 88.31 184 LEU A O 1
ATOM 1429 N N . ASP A 1 185 ? -16.197 1.238 9.953 1.00 85.31 185 ASP A N 1
ATOM 1430 C CA . ASP A 1 185 ? -17.552 0.694 9.950 1.00 85.31 185 ASP A CA 1
ATOM 1431 C C . ASP A 1 185 ? -17.577 -0.608 10.765 1.00 85.31 185 ASP A C 1
ATOM 1433 O O . ASP A 1 185 ? -16.757 -1.500 10.554 1.00 85.31 185 ASP A O 1
ATOM 1437 N N . GLN A 1 186 ? -18.490 -0.699 11.731 1.00 76.81 186 GLN A N 1
ATOM 1438 C CA . GLN A 1 186 ? -18.628 -1.862 12.616 1.00 76.81 186 GLN A CA 1
ATOM 1439 C C . GLN A 1 186 ? -19.516 -2.965 12.021 1.00 76.81 186 GLN A C 1
ATOM 1441 O O . GLN A 1 186 ? -19.684 -4.001 12.658 1.00 76.81 186 GLN A O 1
ATOM 1446 N N . SER A 1 187 ? -20.106 -2.739 10.844 1.00 76.81 187 SER A N 1
ATOM 1447 C CA . SER A 1 187 ? -20.999 -3.689 10.167 1.00 76.81 187 SER A CA 1
ATOM 1448 C C . SER A 1 187 ? -20.307 -4.612 9.152 1.00 76.81 187 SER A C 1
ATOM 1450 O O . SER A 1 187 ? -20.992 -5.395 8.494 1.00 76.81 187 SER A O 1
ATOM 1452 N N . LEU A 1 188 ? -18.974 -4.518 9.041 1.00 64.38 188 LEU A N 1
ATOM 1453 C CA . LEU A 1 188 ? -18.122 -5.379 8.211 1.00 64.38 188 LEU A CA 1
ATOM 1454 C C . LEU A 1 188 ? -18.164 -6.856 8.629 1.00 64.38 188 LEU A C 1
ATOM 1456 O O . LEU A 1 188 ? -18.103 -7.133 9.849 1.00 64.38 188 LEU A O 1
#

Secondary structure (DSSP, 8-state):
-----------------------------PPPPHHHHHHHHHHHHHHHHHHHHHHHHHHHHHHSS--SS-S---S-SHHHHHHHHHHHHHTT-TT--SSS----PPPTTPEEETTEEE---SS---HHHHHHHHHHTT-------SHHHHHHHHHHTTTTS----SEEEETTTTEEEETTSPBPPTT-

Radius of gyration: 42.27 Å; Cα contacts (8 Å, |Δi|>4): 89; chains: 1; bounding box: 118×42×73 Å

Sequence (188 aa):
MEDDEGYTVLNLRPTKGNSASPSPDGSQEVPPSPRCYRIALGALGAWCIILTLGGIALGTWVFQGHEDCVGAAGNASLGELVSHLRQRLCESAPGSAADGSGCKVCPRDWLPHRDKCYWVSKESKFWSESFKDCEMRTSQMLVIRDREEMEFIQNITQGTNLVWIGLTIKSQEKKWTWVNTSPLDQSL

InterPro domains:
  IPR001304 C-type lectin-like [PF00059] (124-185)
  IPR001304 C-type lectin-like [PS50041] (113-185)
  IPR016186 C-type lectin-like/link domain superfamily [G3DSA:3.10.100.10] (65-188)
  IPR016187 C-type lectin fold [SSF56436] (89-187)
  IPR033992 Natural killer cell receptor-like, C-type lectin-like domain [cd03593] (106-188)
  IPR051379 C-type Lectin Receptor Immune Modulators [PTHR46746] (1-187)

pLDDT: mean 71.78, std 20.12, range [27.19, 96.56]

Nearest PDB structures (foldseek):
  5tzn-assembly2_W  TM=9.301E-01  e=7.512E-06  Mus musculus
  3zhg-assembly1_A  TM=8.989E-01  e=1.272E-05  Mus musculus
  2ox9-assembly2_B  TM=9.353E-01  e=2.625E-05  Mus musculus
  4iop-assembly1_B  TM=8.632E-01  e=1.115E-05  Homo sapiens
  3wh3-assembly1_A  TM=8.460E-01  e=2.017E-05  Homo sapiens

Mean predicted aligned error: 19.67 Å